Protein 6SSN (pdb70)

Nearest PDB structures (foldseek):
  6ssn-assembly2_B  TM=1.008E+00  e=1.626E-28  synthetic construct
  6ybe-assembly1_A  TM=9.750E-01  e=2.298E-23  synthetic construct
  1dza-assembly1_A  TM=8.961E-01  e=1.561E-16  Homo sapiens
  6xw0-assembly2_BBB  TM=9.374E-01  e=5.217E-15  Bos taurus
  4k7m-assembly1_A  TM=9.211E-01  e=1.015E-14  Bos taurus

Structure (mmCIF, N/CA/C/O backbone):
data_6SSN
#
_entry.id   6SSN
#
_cell.length_a   38.381
_cell.length_b   39.548
_cell.length_c   46.331
_cell.angle_alpha   73.610
_cell.angle_beta   83.110
_cell.angle_gamma   66.640
#
_symmetry.space_group_name_H-M   'P 1'
#
loop_
_entity.id
_entity.type
_entity.pdbx_description
1 polymer 'RNase 3/1 version3'
2 non-polymer GLYCEROL
3 non-polymer 'PHOSPHATE ION'
4 water water
#
loop_
_atom_site.group_PDB
_atom_site.id
_atom_site.type_symbol
_atom_site.label_atom_id
_atom_site.label_alt_id
_atom_site.label_comp_id
_atom_site.label_asym_id
_atom_site.label_entity_id
_atom_site.label_seq_id
_atom_site.pdbx_PDB_ins_code
_atom_site.Cartn_x
_atom_site.Cartn_y
_atom_site.Cartn_z
_atom_site.occupancy
_atom_site.B_iso_or_equiv
_atom_site.auth_seq_id
_atom_site.auth_comp_id
_atom_site.auth_asym_id
_atom_site.auth_atom_id
_atom_site.pdbx_PDB_model_num
ATOM 1 N N . MET A 1 1 ? 30.019 1.261 -7.685 1.00 40.62 0 MET A N 1
ATOM 2 C CA . MET A 1 1 ? 29.838 2.745 -7.590 1.00 45.00 0 MET A CA 1
ATOM 3 C C . MET A 1 1 ? 29.557 3.302 -8.987 1.00 53.59 0 MET A C 1
ATOM 4 O O . MET A 1 1 ? 29.898 2.669 -9.987 1.00 49.55 0 MET A O 1
ATOM 20 N N . ARG A 1 2 ? 28.940 4.476 -9.062 1.00 37.27 1 ARG A N 1
ATOM 21 C CA . ARG A 1 2 ? 28.722 5.096 -10.366 1.00 21.32 1 ARG A CA 1
ATOM 22 C C . ARG A 1 2 ? 30.047 5.600 -10.917 1.00 15.18 1 ARG A C 1
ATOM 23 O O . ARG A 1 2 ? 30.705 6.440 -10.277 1.00 16.58 1 ARG A O 1
ATOM 44 N N . PRO A 1 3 ? 30.482 5.135 -12.082 1.00 18.33 2 PRO A N 1
ATOM 45 C CA . PRO A 1 3 ? 31.683 5.694 -12.688 1.00 18.98 2 PRO A CA 1
ATOM 46 C C . PRO A 1 3 ? 31.502 7.181 -12.932 1.00 12.91 2 PRO A C 1
ATOM 47 O O . PRO A 1 3 ? 30.473 7.591 -13.469 1.00 16.00 2 PRO A O 1
ATOM 58 N N . PRO A 1 4 ? 32.470 8.010 -12.562 1.00 16.80 3 PRO A N 1
ATOM 59 C CA . PRO A 1 4 ? 32.277 9.459 -12.712 1.00 20.92 3 PRO A CA 1
ATOM 60 C C . PRO A 1 4 ? 32.050 9.890 -14.157 1.00 23.79 3 PRO A C 1
ATOM 61 O O . PRO A 1 4 ? 31.503 10.971 -14.399 1.00 27.68 3 PRO A O 1
ATOM 72 N N . GLN A 1 5 ? 32.436 9.075 -15.135 1.00 26.68 4 GLN A N 1
ATOM 73 C CA . GLN A 1 5 ? 32.224 9.466 -16.523 1.00 27.26 4 GLN A CA 1
ATOM 74 C C . GLN A 1 5 ? 30.762 9.428 -16.943 1.00 29.57 4 GLN A C 1
ATOM 75 O O . GLN A 1 5 ? 30.450 9.877 -18.045 1.00 18.79 4 GLN A O 1
ATOM 89 N N . PHE A 1 6 ? 29.864 8.903 -16.111 1.00 13.38 5 PHE A N 1
ATOM 90 C CA . PHE A 1 6 ? 28.452 8.826 -16.438 1.00 13.73 5 PHE A CA 1
ATOM 91 C C . PHE A 1 6 ? 27.666 9.640 -15.429 1.00 13.21 5 PHE A C 1
ATOM 92 O O . PHE A 1 6 ? 27.986 9.637 -14.224 1.00 13.40 5 PHE A O 1
ATOM 109 N N . THR A 1 7 ? 26.679 10.365 -15.934 1.00 12.22 6 THR A N 1
ATOM 110 C CA . THR A 1 7 ? 25.701 10.975 -15.057 1.00 16.98 6 THR A CA 1
ATOM 111 C C . THR A 1 7 ? 24.842 9.896 -14.383 1.00 12.69 6 THR A C 1
ATOM 112 O O . THR A 1 7 ? 24.822 8.721 -14.786 1.00 10.76 6 THR A O 1
ATOM 123 N N . ARG A 1 8 ? 24.072 10.301 -13.368 1.00 12.71 7 ARG A N 1
ATOM 124 C CA . ARG A 1 8 ? 23.196 9.324 -12.735 1.00 12.15 7 ARG A CA 1
ATOM 125 C C . ARG A 1 8 ? 22.211 8.738 -13.740 1.00 14.24 7 ARG A C 1
ATOM 126 O O . ARG A 1 8 ? 21.944 7.519 -13.739 1.00 12.93 7 ARG A O 1
ATOM 147 N N . ALA A 1 9 ? 21.637 9.592 -14.605 1.00 11.26 8 ALA A N 1
ATOM 148 C CA . ALA A 1 9 ? 20.685 9.121 -15.608 1.00 11.22 8 ALA A CA 1
ATOM 149 C C . ALA A 1 9 ? 21.363 8.195 -16.622 1.00 13.77 8 ALA A C 1
ATOM 150 O O . ALA A 1 9 ? 20.754 7.210 -17.073 1.00 11.38 8 ALA A O 1
ATOM 157 N N . GLN A 1 10 ? 22.595 8.528 -17.030 1.00 15.38 9 GLN A N 1
ATOM 158 C CA . GLN A 1 10 ? 23.311 7.698 -17.995 1.00 16.96 9 GLN A CA 1
ATOM 159 C C . GLN A 1 10 ? 23.589 6.325 -17.413 1.00 13.55 9 GLN A C 1
ATOM 160 O O . GLN A 1 10 ? 23.356 5.302 -18.058 1.00 13.12 9 GLN A O 1
ATOM 174 N N . TRP A 1 11 ? 24.098 6.290 -16.188 1.00 11.35 10 TRP A N 1
ATOM 175 C CA . TRP A 1 11 ? 24.387 5.003 -15.550 1.00 11.08 10 TRP A CA 1
ATOM 176 C C . TRP A 1 11 ? 23.120 4.203 -15.316 1.00 8.96 10 TRP A C 1
ATOM 177 O O . TRP A 1 11 ? 23.120 2.969 -15.429 1.00 14.48 10 TRP A O 1
ATOM 198 N N . PHE A 1 12 ? 22.020 4.876 -14.975 1.00 10.22 11 PHE A N 1
ATOM 199 C CA . PHE A 1 12 ? 20.755 4.179 -14.835 1.00 11.13 11 PHE A CA 1
ATOM 200 C C . PHE A 1 12 ? 20.366 3.479 -16.128 1.00 11.31 11 PHE A C 1
ATOM 201 O O . PHE A 1 12 ? 20.007 2.293 -16.123 1.00 12.05 11 PHE A O 1
ATOM 218 N N . ALA A 1 13 ? 20.507 4.159 -17.254 1.00 11.19 12 ALA A N 1
ATOM 219 C CA . ALA A 1 13 ? 20.143 3.562 -18.528 1.00 10.21 12 ALA A CA 1
ATOM 220 C C . ALA A 1 13 ? 21.067 2.405 -18.874 1.00 9.76 12 ALA A C 1
ATOM 221 O O . ALA A 1 13 ? 20.595 1.366 -19.357 1.00 12.84 12 ALA A O 1
ATOM 228 N N . ILE A 1 14 ? 22.363 2.576 -18.664 1.00 11.71 13 ILE A N 1
ATOM 229 C CA . ILE A 1 14 ? 23.322 1.517 -18.988 1.00 10.92 13 ILE A CA 1
ATOM 230 C C . ILE A 1 14 ? 23.019 0.260 -18.188 1.00 12.67 13 ILE A C 1
ATOM 231 O O . ILE A 1 14 ? 23.119 -0.867 -18.693 1.00 14.63 13 ILE A O 1
ATOM 247 N N . GLN A 1 15 ? 22.648 0.423 -16.926 1.00 10.64 14 GLN A N 1
ATOM 248 C CA . GLN A 1 15 ? 22.429 -0.738 -16.083 1.00 10.52 14 GLN A CA 1
ATOM 249 C C . GLN A 1 15 ? 21.035 -1.316 -16.176 1.00 10.94 14 GLN A C 1
ATOM 250 O O . GLN A 1 15 ? 20.852 -2.511 -15.885 1.00 12.73 14 GLN A O 1
ATOM 264 N N . HIS A 1 16 ? 20.020 -0.483 -16.475 1.00 10.58 15 HIS A N 1
ATOM 265 C CA . HIS A 1 16 ? 18.650 -0.908 -16.265 1.00 13.62 15 HIS A CA 1
ATOM 266 C C . HIS A 1 16 ? 17.711 -0.808 -17.457 1.00 12.90 15 HIS A C 1
ATOM 267 O O . HIS A 1 16 ? 16.530 -1.133 -17.303 1.00 16.56 15 HIS A O 1
ATOM 282 N N . ILE A 1 17 ? 18.174 -0.392 -18.628 1.00 17.24 16 ILE A N 1
ATOM 283 C CA . ILE A 1 17 ? 17.338 -0.354 -19.819 1.00 18.22 16 ILE A CA 1
ATOM 284 C C . ILE A 1 17 ? 17.996 -1.227 -20.870 1.00 30.58 16 ILE A C 1
ATOM 285 O O . ILE A 1 17 ? 19.200 -1.108 -21.122 1.00 28.36 16 ILE A O 1
ATOM 301 N N . SER A 1 18 ? 17.210 -2.135 -21.440 1.00 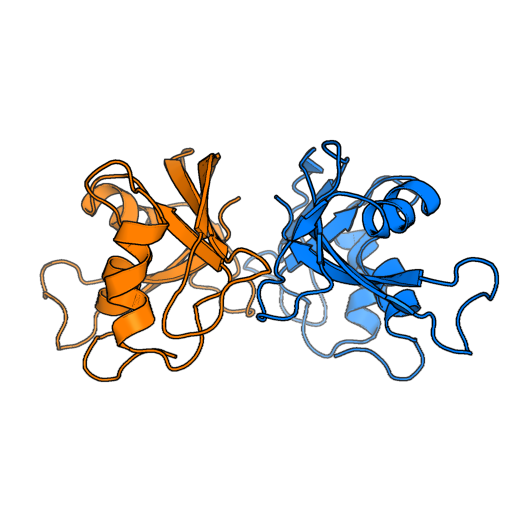18.94 17 SER A N 1
ATOM 302 C CA . SER A 1 18 ? 17.668 -3.082 -22.454 1.00 19.35 17 SER A CA 1
ATOM 303 C C . SER A 1 18 ? 16.788 -2.918 -23.680 1.00 22.82 17 SER A C 1
ATOM 304 O O . SER A 1 18 ? 15.576 -3.142 -23.592 1.00 27.04 17 SER A O 1
ATOM 312 N N . LEU A 1 19 ? 17.388 -2.496 -24.797 1.00 23.28 18 LEU A N 1
ATOM 313 C CA . LEU A 1 19 ? 16.688 -2.496 -26.080 1.00 33.12 18 LEU A CA 1
ATOM 314 C C . LEU A 1 19 ? 16.391 -3.928 -26.492 1.00 46.97 18 LEU A C 1
ATOM 315 O O . LEU A 1 19 ? 15.233 -4.318 -26.685 1.00 32.26 18 LEU A O 1
ATOM 331 N N . ASN A 1 20 ? 17.420 -4.727 -26.582 1.00 29.21 19 ASN A N 1
ATOM 332 C CA . ASN A 1 20 ? 17.291 -6.125 -26.944 1.00 39.66 19 ASN A CA 1
ATOM 333 C C . ASN A 1 20 ? 16.998 -6.967 -25.713 1.00 33.97 19 ASN A C 1
ATOM 334 O O . ASN A 1 20 ? 17.282 -6.566 -24.578 1.00 26.54 19 ASN A O 1
ATOM 345 N N . PRO A 1 21 ? 16.388 -8.125 -25.911 1.00 48.66 20 PRO A N 1
ATOM 346 C CA . PRO A 1 21 ? 16.151 -9.047 -24.787 1.00 36.41 20 PRO A CA 1
ATOM 347 C C . PRO A 1 21 ? 17.457 -9.380 -24.093 1.00 25.79 20 PRO A C 1
ATOM 348 O O . PRO A 1 21 ? 18.385 -9.897 -24.723 1.00 30.32 20 PRO A O 1
ATOM 359 N N . PRO A 1 22 ? 17.577 -9.120 -22.792 1.00 20.03 21 PRO A N 1
ATOM 360 C CA . PRO A 1 22 ? 18.863 -9.368 -22.135 1.00 23.53 21 PRO A CA 1
ATOM 361 C C . PRO A 1 22 ? 19.076 -10.835 -21.778 1.00 22.82 21 PRO A C 1
ATOM 362 O O . PRO A 1 22 ? 18.196 -11.511 -21.232 1.00 19.81 21 PRO A O 1
ATOM 373 N N . ARG A 1 23 ? 20.257 -11.314 -22.114 1.00 20.20 22 ARG A N 1
ATOM 374 C CA . ARG A 1 23 ? 20.833 -12.544 -21.583 1.00 20.20 22 ARG A CA 1
ATOM 375 C C . ARG A 1 23 ? 21.826 -12.077 -20.520 1.00 19.40 22 ARG A C 1
ATOM 376 O O . ARG A 1 23 ? 22.826 -11.437 -20.826 1.00 19.24 22 ARG A O 1
ATOM 397 N N . CYS A 1 24 ? 21.534 -12.378 -19.271 1.00 12.25 23 CYS A N 1
ATOM 398 C CA . CYS A 1 24 ? 22.229 -11.697 -18.183 1.00 11.08 23 CYS A CA 1
ATOM 399 C C . CYS A 1 24 ? 23.742 -11.817 -18.257 1.00 16.10 23 CYS A C 1
ATOM 400 O O . CYS A 1 24 ? 24.455 -10.848 -17.991 1.00 14.49 23 CYS A O 1
ATOM 407 N N . THR A 1 25 ? 24.271 -13.015 -18.505 1.00 16.67 24 THR A N 1
ATOM 408 C CA . THR A 1 25 ? 25.726 -13.139 -18.478 1.00 13.35 24 THR A CA 1
ATOM 409 C C . THR A 1 25 ? 26.392 -12.270 -19.545 1.00 15.03 24 THR A C 1
ATOM 410 O O . THR A 1 25 ? 27.453 -11.677 -19.300 1.00 15.52 24 THR A O 1
ATOM 421 N N . ILE A 1 26 ? 25.762 -12.126 -20.704 1.00 15.38 25 ILE A N 1
ATOM 422 C CA . ILE A 1 26 ? 26.302 -11.227 -21.729 1.00 13.12 25 ILE A CA 1
ATOM 423 C C . ILE A 1 26 ? 26.063 -9.764 -21.343 1.00 14.80 25 ILE A C 1
ATOM 424 O O . ILE A 1 26 ? 26.985 -8.935 -21.340 1.00 13.64 25 ILE A O 1
ATOM 440 N N . ALA A 1 27 ? 24.833 -9.438 -20.938 1.00 14.04 26 ALA A N 1
ATOM 441 C CA . ALA A 1 27 ? 24.478 -8.037 -20.684 1.00 15.15 26 ALA A CA 1
ATOM 442 C C . ALA A 1 27 ? 25.169 -7.446 -19.465 1.00 18.63 26 ALA A C 1
ATOM 443 O O . ALA A 1 27 ? 25.336 -6.226 -19.383 1.00 14.75 26 ALA A O 1
ATOM 450 N N . MET A 1 28 ? 25.590 -8.260 -18.507 1.00 11.41 27 MET A N 1
ATOM 451 C CA . MET A 1 28 ? 26.224 -7.689 -17.331 1.00 10.25 27 MET A CA 1
ATOM 452 C C . MET A 1 28 ? 27.670 -7.294 -17.530 1.00 11.83 27 MET A C 1
ATOM 453 O O . MET A 1 28 ? 28.211 -6.583 -16.676 1.00 14.69 27 MET A O 1
ATOM 467 N N . ARG A 1 29 ? 28.309 -7.759 -18.613 1.00 14.28 28 ARG A N 1
ATOM 468 C CA . ARG A 1 29 ? 29.733 -7.525 -18.785 1.00 14.73 28 ARG A CA 1
ATOM 469 C C . ARG A 1 29 ? 30.040 -6.040 -18.862 1.00 12.96 28 ARG A C 1
ATOM 470 O O . ARG A 1 29 ? 30.977 -5.554 -18.208 1.00 17.36 28 ARG A O 1
ATOM 491 N N . ALA A 1 30 ? 29.214 -5.286 -19.592 1.00 13.61 29 ALA A N 1
ATOM 492 C CA . ALA A 1 30 ? 29.460 -3.861 -19.739 1.00 22.38 29 ALA A CA 1
ATOM 493 C C . ALA A 1 30 ? 29.391 -3.159 -18.397 1.00 16.08 29 ALA A C 1
ATOM 494 O O . ALA A 1 30 ? 30.088 -2.158 -18.180 1.00 18.37 29 ALA A O 1
ATOM 501 N N . ILE A 1 31 ? 28.545 -3.673 -17.496 1.00 14.67 30 ILE A N 1
ATOM 502 C CA . ILE A 1 31 ? 28.427 -3.110 -16.164 1.00 15.46 30 ILE A CA 1
ATOM 503 C C . ILE A 1 31 ? 29.646 -3.487 -15.320 1.00 12.71 30 ILE A C 1
ATOM 504 O O . ILE A 1 31 ? 30.272 -2.634 -14.662 1.00 12.91 30 ILE A O 1
ATOM 520 N N . ASN A 1 32 ? 29.977 -4.772 -15.283 1.00 13.01 31 ASN A N 1
ATOM 521 C CA . ASN A 1 32 ? 31.061 -5.212 -14.423 1.00 12.55 31 ASN A CA 1
ATOM 522 C C . ASN A 1 32 ? 32.417 -4.721 -14.909 1.00 16.13 31 ASN A C 1
ATOM 523 O O . ASN A 1 32 ? 33.365 -4.684 -14.122 1.00 13.60 31 ASN A O 1
ATOM 534 N N . ASN A 1 33 ? 32.532 -4.316 -16.171 1.00 15.48 32 ASN A N 1
ATOM 535 C CA . ASN A 1 33 ? 33.789 -3.724 -16.598 1.00 16.76 32 ASN A CA 1
ATOM 536 C C . ASN A 1 33 ? 34.171 -2.524 -15.738 1.00 18.26 32 ASN A C 1
ATOM 537 O O . ASN A 1 33 ? 35.356 -2.219 -15.600 1.00 18.73 32 ASN A O 1
ATOM 548 N N . TYR A 1 34 ? 33.192 -1.834 -15.149 1.00 12.53 33 TYR A N 1
ATOM 549 C CA . TYR A 1 34 ? 33.470 -0.649 -14.363 1.00 12.02 33 TYR A CA 1
ATOM 550 C C . TYR A 1 34 ? 33.613 -0.958 -12.887 1.00 20.06 33 TYR A C 1
ATOM 551 O O . TYR A 1 34 ? 33.873 -0.040 -12.097 1.00 21.06 33 TYR A O 1
ATOM 569 N N . ARG A 1 35 ? 33.466 -2.227 -12.507 1.00 12.80 34 ARG A N 1
ATOM 570 C CA . ARG A 1 35 ? 33.441 -2.645 -11.115 1.00 13.27 34 ARG A CA 1
ATOM 571 C C . ARG A 1 35 ? 34.670 -3.477 -10.762 1.00 17.01 34 ARG A C 1
ATOM 572 O O . ARG A 1 35 ? 35.436 -3.875 -11.628 1.00 14.86 34 ARG A O 1
ATOM 593 N N . TRP A 1 36 ? 34.886 -3.662 -9.454 1.00 15.02 35 TRP A N 1
ATOM 594 C CA . TRP A 1 36 ? 35.975 -4.499 -8.958 1.00 12.78 35 TRP A CA 1
ATOM 595 C C . TRP A 1 36 ? 35.476 -5.765 -8.273 1.00 14.60 35 TRP A C 1
ATOM 596 O O . TRP A 1 36 ? 36.293 -6.583 -7.799 1.00 16.65 35 TRP A O 1
ATOM 617 N N . ARG A 1 37 ? 34.164 -5.949 -8.209 1.00 16.82 36 ARG A N 1
ATOM 618 C CA . ARG A 1 37 ? 33.568 -7.233 -7.871 1.00 15.90 36 ARG A CA 1
ATOM 619 C C . ARG A 1 37 ? 32.280 -7.396 -8.663 1.00 13.83 36 ARG A C 1
ATOM 620 O O . ARG A 1 37 ? 31.672 -6.423 -9.105 1.00 15.15 36 ARG A O 1
ATOM 641 N N . CYS A 1 38 ? 31.868 -8.634 -8.870 1.00 10.82 37 CYS A N 1
ATOM 642 C CA . CYS A 1 38 ? 30.696 -8.857 -9.699 1.00 13.38 37 CYS A CA 1
ATOM 643 C C . CYS A 1 38 ? 29.471 -8.204 -9.056 1.00 16.10 37 CYS A C 1
ATOM 644 O O . CYS A 1 38 ? 29.233 -8.357 -7.846 1.00 13.23 37 CYS A O 1
ATOM 651 N N . LYS A 1 39 ? 28.682 -7.508 -9.859 1.00 10.23 38 LYS A N 1
ATOM 652 C CA . LYS A 1 39 ? 27.420 -7.001 -9.309 1.00 11.48 38 LYS A CA 1
ATOM 653 C C . LYS A 1 39 ? 26.532 -8.185 -8.928 1.00 13.94 38 LYS A C 1
ATOM 654 O O . LYS A 1 39 ? 26.198 -8.998 -9.802 1.00 14.38 38 LYS A O 1
ATOM 673 N N . PRO A 1 40 ? 26.064 -8.281 -7.677 1.00 12.51 39 PRO A N 1
ATOM 674 C CA . PRO A 1 40 ? 25.330 -9.505 -7.289 1.00 11.34 39 PRO A CA 1
ATOM 675 C C . PRO A 1 40 ? 23.966 -9.625 -7.916 1.00 12.83 39 PRO A C 1
ATOM 676 O O . PRO A 1 40 ? 23.585 -10.731 -8.323 1.00 13.34 39 PRO A O 1
ATOM 687 N N . VAL A 1 41 ? 23.203 -8.520 -7.994 1.00 13.94 40 VAL A N 1
ATOM 688 C CA . VAL A 1 41 ? 21.841 -8.517 -8.506 1.00 11.34 40 VAL A CA 1
ATOM 689 C C . VAL A 1 41 ? 21.669 -7.282 -9.379 1.00 13.69 40 VAL A C 1
ATOM 690 O O . VAL A 1 41 ? 22.136 -6.189 -9.024 1.00 17.15 40 VAL A O 1
ATOM 703 N N . ASN A 1 42 ? 20.980 -7.442 -10.506 1.00 11.58 41 ASN A N 1
ATOM 704 C CA . ASN A 1 42 ? 20.662 -6.323 -11.374 1.00 10.50 41 ASN A CA 1
ATOM 705 C C . ASN A 1 42 ? 19.414 -6.563 -12.193 1.00 16.41 41 ASN A C 1
ATOM 706 O O . ASN A 1 42 ? 19.223 -7.634 -12.770 1.00 14.70 41 ASN A O 1
ATOM 717 N N . THR A 1 43 ? 18.552 -5.558 -12.247 1.00 12.78 42 THR A N 1
ATOM 718 C CA . THR A 1 43 ? 17.318 -5.671 -13.003 1.00 14.83 42 THR A CA 1
ATOM 719 C C . THR A 1 43 ? 17.403 -4.841 -14.276 1.00 15.43 42 THR A C 1
ATOM 720 O O . THR A 1 43 ? 17.754 -3.652 -14.235 1.00 13.74 42 THR A O 1
ATOM 731 N N . PHE A 1 44 ? 17.049 -5.453 -15.396 1.00 12.03 43 PHE A N 1
ATOM 732 C CA . PHE A 1 44 ? 16.916 -4.724 -16.646 1.00 12.30 43 PHE A CA 1
ATOM 733 C C . PHE A 1 44 ? 15.438 -4.518 -16.945 1.00 12.76 43 PHE A C 1
ATOM 734 O O . PHE A 1 44 ? 14.631 -5.441 -16.807 1.00 15.32 43 PHE A O 1
ATOM 751 N N . VAL A 1 45 ? 15.096 -3.335 -17.440 1.00 14.16 44 VAL A N 1
ATOM 752 C CA . VAL A 1 45 ? 13.759 -3.072 -17.944 1.00 13.16 44 VAL A CA 1
ATOM 753 C C . VAL A 1 45 ? 13.838 -3.174 -19.460 1.00 11.97 44 VAL A C 1
ATOM 754 O O . VAL A 1 45 ? 14.591 -2.433 -20.102 1.00 14.89 44 VAL A O 1
ATOM 767 N N . HIS A 1 46 ? 13.082 -4.109 -20.020 1.00 15.37 45 HIS A N 1
ATOM 768 C CA . HIS A 1 46 ? 13.090 -4.356 -21.456 1.00 17.43 45 HIS A CA 1
ATOM 769 C C . HIS A 1 46 ? 11.849 -3.677 -22.025 1.00 13.47 45 HIS A C 1
ATOM 770 O O . HIS A 1 46 ? 10.843 -4.304 -22.344 1.00 15.39 45 HIS A O 1
ATOM 784 N N . GLU A 1 47 ? 11.927 -2.360 -22.117 1.00 13.37 46 GLU A N 1
ATOM 785 C CA . GLU A 1 47 ? 10.885 -1.517 -22.676 1.00 19.36 46 GLU A CA 1
ATOM 786 C C . GLU A 1 47 ? 11.555 -0.357 -23.397 1.00 16.64 46 GLU A C 1
ATOM 787 O O . GLU A 1 47 ? 12.718 -0.035 -23.127 1.00 15.35 46 GLU A O 1
ATOM 799 N N . PRO A 1 48 ? 10.847 0.284 -24.338 1.00 18.60 47 PRO A N 1
ATOM 800 C CA . PRO A 1 48 ? 11.414 1.471 -24.994 1.00 15.15 47 PRO A CA 1
ATOM 801 C C . PRO A 1 48 ? 11.815 2.506 -23.957 1.00 15.47 47 PRO A C 1
ATOM 802 O O . PRO A 1 48 ? 11.147 2.690 -22.941 1.00 15.16 47 PRO A O 1
ATOM 813 N N . LEU A 1 49 ? 12.898 3.223 -24.259 1.00 15.17 48 LEU A N 1
ATOM 814 C CA . LEU A 1 49 ? 13.433 4.236 -23.359 1.00 15.64 48 LEU A CA 1
ATOM 815 C C . LEU A 1 49 ? 12.348 5.189 -22.880 1.00 14.92 48 LEU A C 1
ATOM 816 O O . LEU A 1 49 ? 12.223 5.437 -21.668 1.00 15.12 48 LEU A O 1
ATOM 832 N N . VAL A 1 50 ? 11.499 5.650 -23.794 1.00 14.36 49 VAL A N 1
ATOM 833 C CA . VAL A 1 50 ? 10.507 6.670 -23.448 1.00 18.08 49 VAL A CA 1
ATOM 834 C C . VAL A 1 50 ? 9.516 6.116 -22.420 1.00 26.54 49 VAL A C 1
ATOM 835 O O . VAL A 1 50 ? 9.068 6.830 -21.519 1.00 17.71 49 VAL A O 1
ATOM 848 N N . ASP A 1 51 ? 9.151 4.829 -22.545 1.00 13.36 50 ASP A N 1
ATOM 849 C CA . ASP A 1 51 ? 8.253 4.211 -21.569 1.00 14.22 50 ASP A CA 1
ATOM 850 C C . ASP A 1 51 ? 8.894 4.173 -20.181 1.00 12.46 50 ASP A C 1
ATOM 851 O O . ASP A 1 51 ? 8.227 4.385 -19.158 1.00 12.35 50 ASP A O 1
ATOM 860 N N . VAL A 1 52 ? 10.189 3.882 -20.120 1.00 13.39 51 VAL A N 1
ATOM 861 C CA . VAL A 1 52 ? 10.842 3.878 -18.818 1.00 15.52 51 VAL A CA 1
ATOM 862 C C . VAL A 1 52 ? 10.931 5.301 -18.275 1.00 14.90 51 VAL A C 1
ATOM 863 O O . VAL A 1 52 ? 10.596 5.559 -17.118 1.00 13.00 51 VAL A O 1
ATOM 876 N N . GLN A 1 53 ? 11.309 6.259 -19.127 1.00 12.80 52 GLN A N 1
ATOM 877 C CA . GLN A 1 53 ? 11.331 7.664 -18.701 1.00 13.72 52 GLN A CA 1
ATOM 878 C C . GLN A 1 53 ? 9.957 8.123 -18.232 1.00 13.40 52 GLN A C 1
ATOM 879 O O . GLN A 1 53 ? 9.842 8.893 -17.262 1.00 16.86 52 GLN A O 1
ATOM 893 N N . ASN A 1 54 ? 8.903 7.673 -18.888 1.00 12.40 53 ASN A N 1
ATOM 894 C CA . ASN A 1 54 ? 7.587 8.169 -18.512 1.00 12.76 53 ASN A CA 1
ATOM 895 C C . ASN A 1 54 ? 7.132 7.709 -17.143 1.00 14.21 53 ASN A C 1
ATOM 896 O O . ASN A 1 54 ? 6.148 8.252 -16.621 1.00 12.35 53 ASN A O 1
ATOM 907 N N . VAL A 1 55 ? 7.780 6.712 -16.540 1.00 12.24 54 VAL A N 1
ATOM 908 C CA . VAL A 1 55 ? 7.390 6.312 -15.182 1.00 11.01 54 VAL A CA 1
ATOM 909 C C . VAL A 1 55 ? 7.571 7.473 -14.222 1.00 11.86 54 VAL A C 1
ATOM 910 O O . VAL A 1 55 ? 6.853 7.558 -13.202 1.00 10.76 54 VAL A O 1
ATOM 923 N N . CYS A 1 56 ? 8.475 8.408 -14.558 1.00 11.08 55 CYS A N 1
ATOM 924 C CA . CYS A 1 56 ? 8.709 9.612 -13.767 1.00 11.50 55 CYS A CA 1
ATOM 925 C C . CYS A 1 56 ? 7.495 10.541 -13.703 1.00 13.35 55 CYS A C 1
ATOM 926 O O . CYS A 1 56 ? 7.5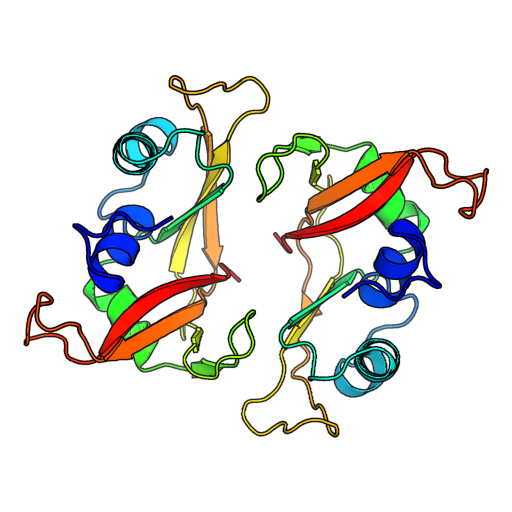22 11.486 -12.906 1.00 14.08 55 CYS A O 1
ATOM 933 N N . PHE A 1 57 ? 6.452 10.304 -14.493 1.00 11.58 56 PHE A N 1
ATOM 934 C CA . PHE A 1 57 ? 5.208 11.065 -14.429 1.00 12.54 56 PHE A CA 1
ATOM 935 C C . PHE A 1 57 ? 4.024 10.227 -13.963 1.00 12.87 56 PHE A C 1
ATOM 936 O O . PHE A 1 57 ? 2.875 10.637 -14.105 1.00 15.44 56 PHE A O 1
ATOM 953 N N . GLN A 1 58 ? 4.282 9.037 -13.362 1.00 14.49 57 GLN A N 1
ATOM 954 C CA . GLN A 1 58 ? 3.201 8.140 -12.959 1.00 16.27 57 GLN A CA 1
ATOM 955 C C . GLN A 1 58 ? 2.985 8.262 -11.463 1.00 16.74 57 GLN A C 1
ATOM 956 O O . GLN A 1 58 ? 2.919 9.371 -10.936 1.00 14.65 57 GLN A O 1
ATOM 970 N N . GLU A 1 59 ? 2.861 7.139 -10.756 1.00 13.71 58 GLU A N 1
ATOM 971 C CA . GLU A 1 59 ? 2.377 7.190 -9.372 1.00 12.00 58 GLU A CA 1
ATOM 972 C C . GLU A 1 59 ? 3.513 7.534 -8.407 1.00 11.48 58 GLU A C 1
ATOM 973 O O . GLU A 1 59 ? 4.387 6.698 -8.147 1.00 15.74 58 GLU A O 1
ATOM 985 N N . LYS A 1 60 ? 3.491 8.706 -7.803 1.00 15.06 59 LYS A N 1
ATOM 986 C CA . LYS A 1 60 ? 4.570 9.078 -6.897 1.00 14.09 59 LYS A CA 1
ATOM 987 C C . LYS A 1 60 ? 4.451 8.323 -5.583 1.00 12.20 59 LYS A C 1
ATOM 988 O O . LYS A 1 60 ? 3.371 8.285 -4.974 1.00 14.82 59 LYS A O 1
ATOM 1007 N N . VAL A 1 61 ? 5.563 7.736 -5.142 1.00 12.68 60 VAL A N 1
ATOM 1008 C CA . VAL A 1 61 ? 5.629 6.934 -3.926 1.00 12.91 60 VAL A CA 1
ATOM 1009 C C . VAL A 1 61 ? 6.918 7.272 -3.184 1.00 15.21 60 VAL A C 1
ATOM 1010 O O . VAL A 1 61 ? 7.831 7.893 -3.727 1.00 17.08 60 VAL A O 1
ATOM 1023 N N . THR A 1 62 ? 6.972 6.894 -1.914 1.00 13.12 61 THR A N 1
ATOM 1024 C CA . THR A 1 62 ? 8.193 7.069 -1.141 1.00 13.11 61 THR A CA 1
ATOM 1025 C C . THR A 1 62 ? 9.249 6.074 -1.598 1.00 11.36 61 THR A C 1
ATOM 1026 O O . THR A 1 62 ? 8.948 4.894 -1.781 1.00 14.65 61 THR A O 1
ATOM 1037 N N . CYS A 1 63 ? 10.494 6.537 -1.710 1.00 12.47 62 CYS A N 1
ATOM 1038 C CA . CYS A 1 63 ? 11.603 5.668 -2.073 1.00 12.31 62 CYS A CA 1
ATOM 1039 C C . CYS A 1 63 ? 12.034 4.816 -0.881 1.00 14.41 62 CYS A C 1
ATOM 1040 O O . CYS A 1 63 ? 11.820 5.185 0.275 1.00 14.08 62 CYS A O 1
ATOM 1047 N N . LYS A 1 64 ? 12.683 3.676 -1.169 1.00 14.84 63 LYS A N 1
ATOM 1048 C CA . LYS A 1 64 ? 13.193 2.819 -0.098 1.00 22.39 63 LYS A CA 1
ATOM 1049 C C . LYS A 1 64 ? 14.103 3.576 0.867 1.00 16.97 63 LYS A C 1
ATOM 1050 O O . LYS A 1 64 ? 14.137 3.259 2.069 1.00 18.53 63 LYS A O 1
ATOM 1069 N N . ASN A 1 65 ? 14.822 4.585 0.383 1.00 19.36 64 ASN A N 1
ATOM 1070 C CA . ASN A 1 65 ? 15.749 5.353 1.207 1.00 19.65 64 ASN A CA 1
ATOM 1071 C C . ASN A 1 65 ? 15.081 6.513 1.934 1.00 22.92 64 ASN A C 1
ATOM 1072 O O . ASN A 1 65 ? 15.770 7.289 2.603 1.00 33.22 64 ASN A O 1
ATOM 1083 N N . GLY A 1 66 ? 13.763 6.632 1.832 1.00 20.51 65 GLY A N 1
ATOM 1084 C CA . GLY A 1 66 ? 13.024 7.682 2.475 1.00 19.89 65 GLY A CA 1
ATOM 1085 C C . GLY A 1 66 ? 12.791 8.931 1.651 1.00 28.97 65 GLY A C 1
ATOM 1086 O O . GLY A 1 66 ? 11.904 9.724 1.993 1.00 30.89 65 GLY A O 1
ATOM 1090 N N . GLN A 1 67 ? 13.547 9.138 0.578 1.00 34.91 66 GLN A N 1
ATOM 1091 C CA . GLN A 1 67 ? 13.302 10.286 -0.291 1.00 25.20 66 GLN A CA 1
ATOM 1092 C C . GLN A 1 67 ? 11.951 10.144 -0.990 1.00 19.54 66 GLN A C 1
ATOM 1093 O O . GLN A 1 67 ? 11.391 9.055 -1.115 1.00 18.91 66 GLN A O 1
ATOM 1107 N N . GLY A 1 68 ? 11.416 11.269 -1.443 1.00 26.48 67 GLY A N 1
ATOM 1108 C CA . GLY A 1 68 ? 10.061 11.284 -1.937 1.00 35.76 67 GLY A CA 1
ATOM 1109 C C . GLY A 1 68 ? 9.956 11.170 -3.437 1.00 41.42 67 GLY A C 1
ATOM 1110 O O . GLY A 1 68 ? 8.854 10.994 -3.960 1.00 26.31 67 GLY A O 1
ATOM 1114 N N . ASN A 1 69 ? 11.095 11.243 -4.130 1.00 21.43 68 ASN A N 1
ATOM 1115 C CA . ASN A 1 69 ? 11.130 11.382 -5.587 1.00 17.58 68 ASN A CA 1
ATOM 1116 C C . ASN A 1 69 ? 11.129 10.053 -6.328 1.00 16.01 68 ASN A C 1
ATOM 1117 O O . ASN A 1 69 ? 11.828 9.910 -7.351 1.00 14.76 68 ASN A O 1
ATOM 1128 N N . CYS A 1 70 ? 10.318 9.105 -5.887 1.00 17.95 69 CYS A N 1
ATOM 1129 C CA . CYS A 1 70 ? 10.151 7.826 -6.560 1.00 13.98 69 CYS A CA 1
ATOM 1130 C C . CYS A 1 70 ? 8.765 7.700 -7.164 1.00 13.23 69 CYS A C 1
ATOM 1131 O O . CYS A 1 70 ? 7.802 8.337 -6.739 1.00 13.53 69 CYS A O 1
ATOM 1138 N N . TYR A 1 71 ? 8.668 6.810 -8.151 1.00 11.92 70 TYR A N 1
ATOM 1139 C CA . TYR A 1 71 ? 7.470 6.641 -8.933 1.00 12.81 70 TYR A CA 1
ATOM 1140 C C . TYR A 1 71 ? 7.291 5.179 -9.276 1.00 12.44 70 TYR A C 1
ATOM 1141 O O . TYR A 1 71 ? 8.257 4.507 -9.678 1.00 12.02 70 TYR A O 1
ATOM 1159 N N . ARG A 1 72 ? 6.060 4.721 -9.158 1.00 11.01 71 ARG A N 1
ATOM 1160 C CA . ARG A 1 72 ? 5.715 3.342 -9.521 1.00 12.45 71 ARG A CA 1
ATOM 1161 C C . ARG A 1 72 ? 5.043 3.340 -10.891 1.00 14.23 71 ARG A C 1
ATOM 1162 O O . ARG A 1 72 ? 4.128 4.147 -11.158 1.00 12.66 71 ARG A O 1
ATOM 1183 N N . SER A 1 73 ? 5.502 2.460 -11.769 1.00 12.95 72 SER A N 1
ATOM 1184 C CA . SER A 1 73 ? 4.899 2.369 -13.084 1.00 16.60 72 SER A CA 1
ATOM 1185 C C . SER A 1 73 ? 3.393 2.111 -13.015 1.00 18.40 72 SER A C 1
ATOM 1186 O O . SER A 1 73 ? 2.886 1.413 -12.148 1.00 14.49 72 SER A O 1
ATOM 1194 N N . ARG A 1 74 ? 2.674 2.731 -13.931 1.00 15.62 73 ARG A N 1
ATOM 1195 C CA . ARG A 1 74 ? 1.247 2.499 -14.082 1.00 15.50 73 ARG A CA 1
ATOM 1196 C C . ARG A 1 74 ? 0.946 1.056 -14.447 1.00 17.73 73 ARG A C 1
ATOM 1197 O O . ARG A 1 74 ? -0.026 0.483 -13.968 1.00 16.74 73 ARG A O 1
ATOM 1218 N N . PHE A 1 75 ? 1.773 0.454 -15.284 1.00 19.89 74 PHE A N 1
ATOM 1219 C CA . PHE A 1 75 ? 1.529 -0.891 -15.775 1.00 17.02 74 PHE A CA 1
ATOM 1220 C C . PHE A 1 75 ? 2.695 -1.793 -15.408 1.00 12.46 74 PHE A C 1
ATOM 1221 O O . PHE A 1 75 ? 3.783 -1.319 -15.081 1.00 15.13 74 PHE A O 1
ATOM 1238 N N . ARG A 1 76 ? 2.425 -3.093 -15.446 1.00 15.58 75 ARG A N 1
ATOM 1239 C CA . ARG A 1 76 ? 3.502 -4.073 -15.405 1.00 13.44 75 ARG A CA 1
ATOM 1240 C C . ARG A 1 76 ? 4.399 -3.881 -16.617 1.00 14.12 75 ARG A C 1
ATOM 1241 O O . ARG A 1 76 ? 3.916 -3.692 -17.735 1.00 25.72 75 ARG A O 1
ATOM 1262 N N . MET A 1 77 ? 5.703 -3.937 -16.385 1.00 11.06 76 MET A N 1
ATOM 1263 C CA . MET A 1 77 ? 6.669 -3.779 -17.465 1.00 12.35 76 MET A CA 1
ATOM 1264 C C . MET A 1 77 ? 7.458 -5.071 -17.601 1.00 17.63 76 MET A C 1
ATOM 1265 O O . MET A 1 77 ? 7.605 -5.820 -16.645 1.00 17.65 76 MET A O 1
ATOM 1279 N N . HIS A 1 78 ? 7.975 -5.305 -18.797 1.00 14.63 77 HIS A N 1
ATOM 1280 C CA . HIS A 1 78 ? 8.848 -6.449 -19.022 1.00 16.59 77 HIS A CA 1
ATOM 1281 C C . HIS A 1 78 ? 10.195 -6.180 -18.375 1.00 17.72 77 HIS A C 1
ATOM 1282 O O . HIS A 1 78 ? 10.840 -5.182 -18.687 1.00 16.54 77 HIS A O 1
ATOM 1296 N N . ILE A 1 79 ? 10.625 -7.062 -17.473 1.00 12.91 78 ILE A N 1
ATOM 1297 C CA . ILE A 1 79 ? 11.894 -6.931 -16.772 1.00 14.63 78 ILE A CA 1
ATOM 1298 C C . ILE A 1 79 ? 12.620 -8.261 -16.819 1.00 11.74 78 ILE A C 1
ATOM 1299 O O . ILE A 1 79 ? 12.044 -9.302 -17.155 1.00 16.67 78 ILE A O 1
ATOM 1315 N N . THR A 1 80 ? 13.924 -8.184 -16.574 1.00 11.66 79 THR A N 1
ATOM 1316 C CA . THR A 1 80 ? 14.782 -9.346 -16.391 1.00 12.76 79 THR A CA 1
ATOM 1317 C C . THR A 1 80 ? 15.611 -9.151 -15.130 1.00 12.65 79 THR A C 1
ATOM 1318 O O . THR A 1 80 ? 16.372 -8.176 -15.030 1.00 13.91 79 THR A O 1
ATOM 1329 N N . ASP A 1 81 ? 15.496 -10.095 -14.191 1.00 11.74 80 ASP A N 1
ATOM 1330 C CA . ASP A 1 81 ? 16.309 -10.095 -12.985 1.00 14.24 80 ASP A CA 1
ATOM 1331 C C . ASP A 1 81 ? 17.541 -10.946 -13.257 1.00 16.46 80 ASP A C 1
ATOM 1332 O O . ASP A 1 81 ? 17.413 -12.088 -13.707 1.00 18.03 80 ASP A O 1
ATOM 1341 N N . CYS A 1 82 ? 18.705 -10.382 -13.006 1.00 12.47 81 CYS A N 1
ATOM 1342 C CA . CYS A 1 82 ? 19.990 -11.066 -13.143 1.00 11.41 81 CYS A CA 1
ATOM 1343 C C . CYS A 1 82 ? 20.585 -11.301 -11.761 1.00 18.16 81 CYS A C 1
ATOM 1344 O O . CYS A 1 82 ? 20.815 -10.348 -11.012 1.00 16.87 81 CYS A O 1
ATOM 1351 N N . ARG A 1 83 ? 20.832 -12.559 -11.402 1.00 14.66 82 ARG A N 1
ATOM 1352 C CA . ARG A 1 83 ? 21.450 -12.850 -10.123 1.00 14.19 82 ARG A CA 1
ATOM 1353 C C . ARG A 1 83 ? 22.727 -13.658 -10.314 1.00 13.23 82 ARG A C 1
ATOM 1354 O O . ARG A 1 83 ? 22.725 -14.682 -11.008 1.00 14.11 82 ARG A O 1
ATOM 1375 N N . LEU A 1 84 ? 23.800 -13.200 -9.685 1.00 14.39 83 LEU A N 1
ATOM 1376 C CA . LEU A 1 84 ? 25.084 -13.862 -9.798 1.00 11.70 83 LEU A CA 1
ATOM 1377 C C . LEU A 1 84 ? 24.990 -15.292 -9.280 1.00 12.40 83 LEU A C 1
ATOM 1378 O O . LEU A 1 84 ? 24.418 -15.555 -8.232 1.00 14.49 83 LEU A O 1
ATOM 1394 N N . THR A 1 85 ? 25.612 -16.216 -10.017 1.00 14.14 84 THR A N 1
ATOM 1395 C CA . THR A 1 85 ? 25.628 -17.611 -9.577 1.00 14.01 84 THR A CA 1
ATOM 1396 C C . THR A 1 85 ? 26.537 -17.785 -8.362 1.00 15.31 84 THR A C 1
ATOM 1397 O O . THR A 1 85 ? 27.446 -16.997 -8.118 1.00 14.52 84 THR A O 1
ATOM 1408 N N . ASN A 1 86 ? 26.282 -18.861 -7.584 1.00 15.11 85 ASN A N 1
ATOM 1409 C CA . ASN A 1 86 ? 27.051 -19.079 -6.366 1.00 19.82 85 ASN A CA 1
ATOM 1410 C C . ASN A 1 86 ? 28.524 -19.397 -6.625 1.00 16.26 85 ASN A C 1
ATOM 1411 O O . ASN A 1 86 ? 29.393 -19.032 -5.817 1.00 19.41 85 ASN A O 1
ATOM 1422 N N . GLY A 1 87 ? 28.841 -19.992 -7.760 1.00 14.39 86 GLY A N 1
ATOM 1423 C CA . GLY A 1 87 ? 30.219 -20.249 -8.088 1.00 16.30 86 GLY A CA 1
ATOM 1424 C C . GLY A 1 87 ? 30.986 -19.137 -8.761 1.00 14.76 86 GLY A C 1
ATOM 1425 O O . GLY A 1 87 ? 32.187 -19.247 -8.974 1.00 14.79 86 GLY A O 1
ATOM 1429 N N . SER A 1 88 ? 30.351 -18.016 -9.076 1.00 13.18 87 SER A N 1
ATOM 1430 C CA . SER A 1 88 ? 31.057 -16.968 -9.798 1.00 13.13 87 SER A CA 1
ATOM 1431 C C . SER A 1 88 ? 32.131 -16.346 -8.906 1.00 18.51 87 SER A C 1
ATOM 1432 O O . SER A 1 88 ? 31.885 -15.981 -7.745 1.00 18.84 87 SER A O 1
ATOM 1440 N N . ARG A 1 89 ? 33.311 -16.195 -9.460 1.00 16.13 88 ARG A N 1
ATOM 1441 C CA . ARG A 1 89 ? 34.418 -15.488 -8.826 1.00 18.19 88 ARG A CA 1
ATOM 1442 C C . ARG A 1 89 ? 34.880 -14.378 -9.770 1.00 23.14 88 ARG A C 1
ATOM 1443 O O . ARG A 1 89 ? 35.223 -14.640 -10.938 1.00 16.24 88 ARG A O 1
ATOM 1464 N N . TYR A 1 90 ? 34.892 -13.143 -9.270 1.00 16.80 89 TYR A N 1
ATOM 1465 C CA . TYR A 1 90 ? 35.383 -12.035 -10.073 1.00 14.51 89 TYR A CA 1
ATOM 1466 C C . TYR A 1 90 ? 36.769 -12.396 -10.600 1.00 17.41 89 TYR A C 1
ATOM 1467 O O . TYR A 1 90 ? 37.565 -12.990 -9.867 1.00 18.42 89 TYR A O 1
ATOM 1485 N N . PRO A 1 91 ? 37.100 -12.063 -11.868 1.00 15.35 90 PRO A N 1
ATOM 1486 C CA . PRO A 1 91 ? 36.386 -11.229 -12.844 1.00 13.48 90 PRO A CA 1
ATOM 1487 C C . PRO A 1 91 ? 35.449 -12.007 -13.784 1.00 16.65 90 PRO A C 1
ATOM 1488 O O . PRO A 1 91 ? 34.894 -11.456 -14.722 1.00 16.20 90 PRO A O 1
ATOM 1499 N N . ASN A 1 92 ? 35.262 -13.286 -13.542 1.00 12.42 91 ASN A N 1
ATOM 1500 C CA . ASN A 1 92 ? 34.411 -14.075 -14.424 1.00 14.83 91 ASN A CA 1
ATOM 1501 C C . ASN A 1 92 ? 33.047 -14.237 -13.762 1.00 20.70 91 ASN A C 1
ATOM 1502 O O . ASN A 1 92 ? 32.831 -15.119 -12.935 1.00 17.26 91 ASN A O 1
ATOM 1513 N N . CYS A 1 93 ? 32.117 -13.356 -14.135 1.00 14.30 92 CYS A N 1
ATOM 1514 C CA . CYS A 1 93 ? 30.811 -13.247 -13.496 1.00 12.33 92 CYS A CA 1
ATOM 1515 C C . CYS A 1 93 ? 29.760 -13.916 -14.372 1.00 16.09 92 CYS A C 1
ATOM 1516 O O . CYS A 1 93 ? 29.564 -13.511 -15.521 1.00 20.55 92 CYS A O 1
ATOM 1523 N N . ARG A 1 94 ? 29.102 -14.941 -13.841 1.00 12.17 93 ARG A N 1
ATOM 1524 C CA . ARG A 1 94 ? 27.994 -15.605 -14.503 1.00 12.38 93 ARG A CA 1
ATOM 1525 C C . ARG A 1 94 ? 26.701 -15.360 -13.742 1.00 16.42 93 ARG A C 1
ATOM 1526 O O . ARG A 1 94 ? 26.699 -15.221 -12.514 1.00 14.54 93 ARG A O 1
ATOM 1547 N N . TYR A 1 95 ? 25.595 -15.303 -14.494 1.00 13.43 94 TYR A N 1
ATOM 1548 C CA . TYR A 1 95 ? 24.298 -14.888 -13.967 1.00 13.14 94 TYR A CA 1
ATOM 1549 C C . TYR A 1 95 ? 23.207 -15.872 -14.353 1.00 13.91 94 TYR A C 1
ATOM 1550 O O . TYR A 1 95 ? 23.213 -16.423 -15.457 1.00 18.35 94 TYR A O 1
ATOM 1568 N N . ARG A 1 96 ? 22.238 -16.035 -13.438 1.00 14.81 95 ARG A N 1
ATOM 1569 C CA . ARG A 1 96 ? 20.952 -16.629 -13.759 1.00 17.77 95 ARG A CA 1
ATOM 1570 C C . ARG A 1 96 ? 20.025 -15.533 -14.273 1.00 13.90 95 ARG A C 1
ATOM 1571 O O . ARG A 1 96 ? 19.979 -14.431 -13.715 1.00 17.60 95 ARG A O 1
ATOM 1592 N N . THR A 1 97 ? 19.307 -15.837 -15.354 1.00 18.11 96 THR A N 1
ATOM 1593 C CA . THR A 1 97 ? 18.385 -14.901 -16.002 1.00 18.75 96 THR A CA 1
ATOM 1594 C C . THR A 1 97 ? 16.960 -15.281 -15.628 1.00 14.19 96 THR A C 1
ATOM 1595 O O . THR A 1 97 ? 16.462 -16.347 -16.029 1.00 16.90 96 THR A O 1
ATOM 1606 N N A ARG A 1 98 ? 16.275 -14.384 -14.903 0.51 16.81 97 ARG A N 1
ATOM 1607 N N B ARG A 1 98 ? 16.276 -14.385 -14.902 0.49 16.83 97 ARG A N 1
ATOM 1608 C CA A ARG A 1 98 ? 14.897 -14.584 -14.462 0.51 13.83 97 ARG A CA 1
ATOM 1609 C CA B ARG A 1 98 ? 14.898 -14.584 -14.462 0.49 13.83 97 ARG A CA 1
ATOM 1610 C C A ARG A 1 98 ? 14.020 -13.490 -15.057 0.51 13.56 97 ARG A C 1
ATOM 1611 C C B ARG A 1 98 ? 14.021 -13.490 -15.057 0.49 13.54 97 ARG A C 1
ATOM 1612 O O A ARG A 1 98 ? 13.870 -12.401 -14.471 0.51 15.82 97 ARG A O 1
ATOM 1613 O O B ARG A 1 98 ? 13.874 -12.400 -14.473 0.49 15.74 97 ARG A O 1
ATOM 1653 N N . PRO A 1 99 ? 13.399 -13.745 -16.215 1.00 14.37 98 PRO A N 1
ATOM 1654 C CA . PRO A 1 99 ? 12.506 -12.743 -16.808 1.00 13.65 98 PRO A CA 1
ATOM 1655 C C . PRO A 1 99 ? 11.190 -12.653 -16.049 1.00 14.38 98 PRO A C 1
ATOM 1656 O O . PRO A 1 99 ? 10.849 -13.502 -15.219 1.00 19.97 98 PRO A O 1
ATOM 1667 N N . GLY A 1 100 ? 10.470 -11.566 -16.287 1.00 19.70 99 GLY A N 1
ATOM 1668 C CA . GLY A 1 100 ? 9.159 -11.416 -15.690 1.00 20.88 99 GLY A CA 1
ATOM 1669 C C . GLY A 1 100 ? 8.515 -10.141 -16.183 1.00 17.00 99 GLY A C 1
ATOM 1670 O O . GLY A 1 100 ? 9.057 -9.451 -17.046 1.00 16.90 99 GLY A O 1
ATOM 1674 N N A ARG A 1 101 ? 7.348 -9.841 -15.623 0.40 14.40 100 ARG A N 1
ATOM 1675 N N B ARG A 1 101 ? 7.340 -9.841 -15.634 0.60 15.44 100 ARG A N 1
ATOM 1676 C CA A ARG A 1 101 ? 6.587 -8.658 -16.009 0.40 18.45 100 ARG A CA 1
ATOM 1677 C CA B ARG A 1 101 ? 6.587 -8.650 -16.025 0.60 19.67 100 ARG A CA 1
ATOM 1678 C C A ARG A 1 101 ? 5.918 -8.125 -14.752 0.40 22.52 100 ARG A C 1
ATOM 1679 C C B ARG A 1 101 ? 5.920 -8.126 -14.761 0.60 21.63 100 ARG A C 1
ATOM 1680 O O A ARG A 1 101 ? 4.981 -8.740 -14.238 0.40 19.94 100 ARG A O 1
ATOM 1681 O O B ARG A 1 101 ? 4.990 -8.749 -14.246 0.60 21.26 100 ARG A O 1
ATOM 1722 N N . ARG A 1 102 ? 6.402 -6.979 -14.261 1.00 14.87 101 ARG A N 1
ATOM 1723 C CA . ARG A 1 102 ? 5.977 -6.470 -12.965 1.00 18.83 101 ARG A CA 1
ATOM 1724 C C . ARG A 1 102 ? 5.977 -4.956 -12.992 1.00 10.86 101 ARG A C 1
ATOM 1725 O O . ARG A 1 102 ? 6.584 -4.340 -13.864 1.00 13.28 101 ARG A O 1
ATOM 1747 N N . HIS A 1 103 ? 5.293 -4.363 -12.026 1.00 12.91 102 HIS A N 1
ATOM 1748 C CA . HIS A 1 103 ? 5.413 -2.914 -11.829 1.00 14.87 102 HIS A CA 1
ATOM 1749 C C . HIS A 1 103 ? 6.832 -2.611 -11.342 1.00 23.35 102 HIS A C 1
ATOM 1750 O O . HIS A 1 103 ? 7.457 -3.414 -10.639 1.00 18.82 102 HIS A O 1
ATOM 1764 N N . ILE A 1 104 ? 7.369 -1.454 -11.749 1.00 13.52 103 ILE A N 1
ATOM 1765 C CA . ILE A 1 104 ? 8.678 -1.058 -11.270 1.00 14.14 103 ILE A CA 1
ATOM 1766 C C . ILE A 1 104 ? 8.553 0.249 -10.508 1.00 12.84 103 ILE A C 1
ATOM 1767 O O . ILE A 1 104 ? 7.562 0.991 -10.630 1.00 14.91 103 ILE A O 1
ATOM 1783 N N . ILE A 1 105 ? 9.569 0.526 -9.697 1.00 11.70 104 ILE A N 1
ATOM 1784 C CA . ILE A 1 105 ? 9.668 1.799 -8.990 1.00 13.24 104 ILE A CA 1
ATOM 1785 C C . ILE A 1 105 ? 11.022 2.393 -9.297 1.00 12.83 104 ILE A C 1
ATOM 1786 O O . ILE A 1 105 ? 12.050 1.724 -9.134 1.00 13.97 104 ILE A O 1
ATOM 1802 N N . VAL A 1 106 ? 11.028 3.644 -9.767 1.00 12.07 105 VAL A N 1
ATOM 1803 C CA . VAL A 1 106 ? 12.289 4.313 -10.045 1.00 12.15 105 VAL A CA 1
ATOM 1804 C C . VAL A 1 106 ? 12.311 5.663 -9.355 1.00 13.67 105 VAL A C 1
ATOM 1805 O O . VAL A 1 106 ? 11.267 6.263 -9.096 1.00 16.42 105 VAL A O 1
ATOM 1818 N N . ALA A 1 107 ? 13.505 6.112 -9.026 1.00 12.28 106 ALA A N 1
ATOM 1819 C CA . ALA A 1 107 ? 13.700 7.483 -8.572 1.00 13.85 106 ALA A CA 1
ATOM 1820 C C . ALA A 1 107 ? 14.028 8.363 -9.767 1.00 10.91 106 ALA A C 1
ATOM 1821 O O . ALA A 1 107 ? 14.758 7.952 -10.665 1.00 11.67 106 ALA A O 1
ATOM 1828 N N . CYS A 1 108 ? 13.510 9.592 -9.749 1.00 13.99 107 CYS A N 1
ATOM 1829 C CA . CYS A 1 108 ? 13.661 10.522 -10.850 1.00 12.51 107 CYS A CA 1
ATOM 1830 C C . CYS A 1 108 ? 14.133 11.864 -10.320 1.00 11.47 107 CYS A C 1
ATOM 1831 O O . CYS A 1 108 ? 13.863 12.243 -9.162 1.00 11.47 107 CYS A O 1
ATOM 1838 N N . GLU A 1 109 ? 14.832 12.578 -11.187 1.00 9.66 108 GLU A N 1
ATOM 1839 C CA . GLU A 1 109 ? 15.289 13.920 -10.884 1.00 15.36 108 GLU A CA 1
ATOM 1840 C C . GLU A 1 109 ? 15.523 14.733 -12.145 1.00 12.08 108 GLU A C 1
ATOM 1841 O O . GLU A 1 109 ? 15.569 14.224 -13.274 1.00 11.82 108 GLU A O 1
ATOM 1853 N N . ASN A 1 110 ? 15.663 16.044 -11.933 1.00 13.68 109 ASN A N 1
ATOM 1854 C CA . ASN A 1 110 ? 16.019 16.915 -13.034 1.00 11.38 109 ASN A CA 1
ATOM 1855 C C . ASN A 1 110 ? 17.303 16.437 -13.699 1.00 13.60 109 ASN A C 1
ATOM 1856 O O . ASN A 1 110 ? 18.237 15.963 -13.035 1.00 13.63 109 ASN A O 1
ATOM 1867 N N . ARG A 1 111 ? 17.329 16.570 -15.013 1.00 15.36 110 ARG A N 1
ATOM 1868 C CA . ARG A 1 111 ? 18.486 16.154 -15.785 1.00 12.03 110 ARG A CA 1
ATOM 1869 C C . ARG A 1 111 ? 19.744 16.896 -15.349 1.00 12.46 110 ARG A C 1
ATOM 1870 O O . ARG A 1 111 ? 19.704 18.063 -14.949 1.00 15.44 110 ARG A O 1
ATOM 1891 N N . ASP A 1 112 ? 20.882 16.210 -15.477 1.00 12.44 111 ASP A N 1
ATOM 1892 C CA . ASP A 1 112 ? 22.172 16.854 -15.371 1.00 13.03 111 ASP A CA 1
ATOM 1893 C C . ASP A 1 112 ? 22.421 17.663 -16.647 1.00 12.69 111 ASP A C 1
ATOM 1894 O O . ASP A 1 112 ? 21.887 17.346 -17.712 1.00 11.95 111 ASP A O 1
ATOM 1903 N N . PRO A 1 113 ? 23.185 18.737 -16.565 1.00 13.44 112 PRO A N 1
ATOM 1904 C CA . PRO A 1 113 ? 23.553 19.433 -17.809 1.00 15.30 112 PRO A CA 1
ATOM 1905 C C . PRO A 1 113 ? 24.169 18.546 -18.881 1.00 16.28 112 PRO A C 1
ATOM 1906 O O . PRO A 1 113 ? 23.991 18.835 -20.069 1.00 16.36 112 PRO A O 1
ATOM 1917 N N . ARG A 1 114 ? 24.857 17.467 -18.511 1.00 17.84 113 ARG A N 1
ATOM 1918 C CA . ARG A 1 114 ? 25.424 16.554 -19.498 1.00 23.84 113 ARG A CA 1
ATOM 1919 C C . ARG A 1 114 ? 24.410 15.577 -20.079 1.00 17.66 113 ARG A C 1
ATOM 1920 O O . ARG A 1 114 ? 24.720 14.907 -21.072 1.00 18.75 113 ARG A O 1
ATOM 1941 N N . ASP A 1 115 ? 23.201 15.529 -19.545 1.00 11.48 114 ASP A N 1
ATOM 1942 C CA . ASP A 1 115 ? 22.122 14.735 -20.107 1.00 11.00 114 ASP A CA 1
ATOM 1943 C C . ASP A 1 115 ? 21.385 15.505 -21.196 1.00 12.80 114 ASP A C 1
ATOM 1944 O O . ASP A 1 115 ? 21.327 16.746 -21.216 1.00 12.06 114 ASP A O 1
ATOM 1953 N N . SER A 1 116 ? 20.735 14.752 -22.071 1.00 11.89 115 SER A N 1
ATOM 1954 C CA . SER A 1 116 ? 20.086 15.372 -23.213 1.00 14.01 115 SER A CA 1
ATOM 1955 C C . SER A 1 116 ? 19.041 16.383 -22.771 1.00 12.12 115 SER A C 1
ATOM 1956 O O . SER A 1 116 ? 18.189 16.068 -21.917 1.00 16.31 115 SER A O 1
ATOM 1964 N N . PRO A 1 117 ? 19.052 17.597 -23.331 1.00 10.54 116 PRO A N 1
ATOM 1965 C CA . PRO A 1 117 ? 18.032 18.587 -22.964 1.00 18.14 116 PRO A CA 1
ATOM 1966 C C . PRO A 1 117 ? 16.629 18.209 -23.377 1.00 13.94 116 PRO A C 1
ATOM 1967 O O . PRO A 1 117 ? 15.671 18.875 -22.955 1.00 15.24 116 PRO A O 1
ATOM 1978 N N . ARG A 1 118 ? 16.442 17.168 -24.158 1.00 15.15 117 ARG A N 1
ATOM 1979 C CA . ARG A 1 118 ? 15.094 16.811 -24.549 1.00 17.17 117 ARG A CA 1
ATOM 1980 C C . ARG A 1 118 ? 14.289 16.116 -23.460 1.00 15.87 117 ARG A C 1
ATOM 1981 O O . ARG A 1 118 ? 13.064 16.059 -23.574 1.00 18.54 117 ARG A O 1
ATOM 2002 N N . TYR A 1 119 ? 14.920 15.625 -22.387 1.00 14.74 118 TYR A N 1
ATOM 2003 C CA . TYR A 1 119 ? 14.224 14.945 -21.291 1.00 21.18 118 TYR A CA 1
ATOM 2004 C C . TYR A 1 119 ? 14.593 15.665 -20.005 1.00 20.37 118 TYR A C 1
ATOM 2005 O O . TYR A 1 119 ? 15.591 15.313 -19.362 1.00 14.46 118 TYR A O 1
ATOM 2023 N N . PRO A 1 120 ? 13.818 16.678 -19.584 1.00 16.24 119 PRO A N 1
ATOM 2024 C CA . PRO A 1 120 ? 14.222 17.478 -18.416 1.00 17.80 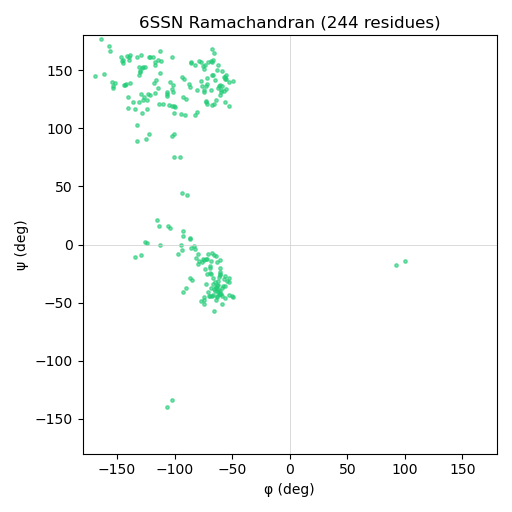119 PRO A CA 1
ATOM 2025 C C . PRO A 1 120 ? 14.165 16.741 -17.091 1.00 12.63 119 PRO A C 1
ATOM 2026 O O . PRO A 1 120 ? 14.842 17.173 -16.149 1.00 13.53 119 PRO A O 1
ATOM 2037 N N . TYR A 1 121 ? 13.413 15.650 -16.979 1.00 11.55 120 TYR A N 1
ATOM 2038 C CA . TYR A 1 121 ? 13.201 14.969 -15.698 1.00 10.07 120 TYR A CA 1
ATOM 2039 C C . TYR A 1 121 ? 13.235 13.471 -15.941 1.00 13.13 120 TYR A C 1
ATOM 2040 O O . TYR A 1 121 ? 12.425 12.950 -16.724 1.00 14.22 120 TYR A O 1
ATOM 2058 N N . VAL A 1 122 ? 14.206 12.795 -15.338 1.00 10.56 121 VAL A N 1
ATOM 2059 C CA . VAL A 1 122 ? 14.616 11.480 -15.845 1.00 12.94 121 VAL A CA 1
ATOM 2060 C C . VAL A 1 122 ? 14.887 10.510 -14.705 1.00 14.96 121 VAL A C 1
ATOM 2061 O O . VAL A 1 122 ? 15.207 10.908 -13.579 1.00 11.00 121 VAL A O 1
ATOM 2074 N N . PRO A 1 123 ? 14.831 9.209 -14.994 1.00 11.27 122 PRO A N 1
ATOM 2075 C CA . PRO A 1 123 ? 15.108 8.206 -13.959 1.00 12.59 122 PRO A CA 1
ATOM 2076 C C . PRO A 1 123 ? 16.580 8.073 -13.657 1.00 11.07 122 PRO A C 1
ATOM 2077 O O . PRO A 1 123 ? 17.420 8.095 -14.562 1.00 12.01 122 PRO A O 1
ATOM 2088 N N . VAL A 1 124 ? 16.896 7.985 -12.356 1.00 12.61 123 VAL A N 1
ATOM 2089 C CA . VAL A 1 124 ? 18.284 8.000 -11.945 1.00 11.95 123 VAL A CA 1
ATOM 2090 C C . VAL A 1 124 ? 18.629 6.848 -11.025 1.00 16.56 123 VAL A C 1
ATOM 2091 O O . VAL A 1 124 ? 19.803 6.648 -10.705 1.00 17.33 123 VAL A O 1
ATOM 2104 N N . HIS A 1 125 ? 17.626 6.110 -10.572 1.00 13.49 124 HIS A N 1
ATOM 2105 C CA . HIS A 1 125 ? 17.901 4.996 -9.667 1.00 16.62 124 HIS A CA 1
ATOM 2106 C C . HIS A 1 125 ? 16.793 3.975 -9.793 1.00 13.46 124 HIS A C 1
ATOM 2107 O O . HIS A 1 125 ? 15.609 4.327 -9.901 1.00 12.66 124 HIS A O 1
ATOM 2121 N N . PHE A 1 126 ? 17.177 2.697 -9.777 1.00 16.55 125 PHE A N 1
ATOM 2122 C CA . PHE A 1 126 ? 16.203 1.620 -9.801 1.00 15.16 125 PHE A CA 1
ATOM 2123 C C . PHE A 1 126 ? 15.923 1.206 -8.364 1.00 14.60 125 PHE A C 1
ATOM 2124 O O . PHE A 1 126 ? 16.803 0.663 -7.696 1.00 16.86 125 PHE A O 1
ATOM 2141 N N . ASP A 1 127 ? 14.707 1.464 -7.893 1.00 14.98 126 ASP A N 1
ATOM 2142 C CA . ASP A 1 127 ? 14.403 1.269 -6.492 1.00 17.24 126 ASP A CA 1
ATOM 2143 C C . ASP A 1 127 ? 13.841 -0.114 -6.201 1.00 22.51 126 ASP A C 1
ATOM 2144 O O . ASP A 1 127 ? 14.176 -0.691 -5.167 1.00 21.35 126 ASP A O 1
ATOM 2153 N N . ALA A 1 128 ? 12.965 -0.634 -7.066 1.00 19.63 127 ALA A N 1
ATOM 2154 C CA . ALA A 1 128 ? 12.314 -1.906 -6.797 1.00 29.24 127 ALA A CA 1
ATOM 2155 C C . ALA A 1 128 ? 11.737 -2.508 -8.068 1.00 34.01 127 ALA A C 1
ATOM 2156 O O . ALA A 1 128 ? 11.240 -1.786 -8.949 1.00 17.20 127 ALA A O 1
ATOM 2163 N N . SER A 1 129 ? 11.766 -3.842 -8.114 1.00 22.13 128 SER A N 1
ATOM 2164 C CA . SER A 1 129 ? 11.259 -4.640 -9.217 1.00 25.97 128 SER A CA 1
ATOM 2165 C C . SER A 1 129 ? 9.809 -5.071 -9.031 1.00 30.79 128 SER A C 1
ATOM 2166 O O . SER A 1 129 ? 9.343 -5.952 -9.768 1.00 32.51 128 SER A O 1
ATOM 2174 N N . VAL A 1 130 ? 9.107 -4.511 -8.053 1.00 33.84 129 VAL A N 1
ATOM 2175 C CA . VAL A 1 130 ? 7.699 -4.806 -7.858 1.00 23.17 129 VAL A CA 1
ATOM 2176 C C . VAL A 1 130 ? 6.893 -3.515 -7.740 1.00 54.43 129 VAL A C 1
ATOM 2177 O O . VAL A 1 130 ? 5.662 -3.540 -7.710 1.00 65.67 129 VAL A O 1
ATOM 2190 N N . MET B 1 1 ? 18.316 0.456 11.244 1.00 35.49 0 MET B N 1
ATOM 2191 C CA . MET B 1 1 ? 19.443 0.032 12.121 1.00 46.34 0 MET B CA 1
ATOM 2192 C C . MET B 1 1 ? 18.955 -0.837 13.270 1.00 33.38 0 MET B C 1
ATOM 2193 O O . MET B 1 1 ? 18.027 -0.474 14.001 1.00 42.79 0 MET B O 1
ATOM 2209 N N . ARG B 1 2 ? 19.596 -1.977 13.442 1.00 22.84 1 ARG B N 1
ATOM 2210 C CA . ARG B 1 2 ? 19.104 -2.963 14.392 1.00 19.24 1 ARG B CA 1
ATOM 2211 C C . ARG B 1 2 ? 19.351 -2.497 15.814 1.00 15.54 1 ARG B C 1
ATOM 2212 O O . ARG B 1 2 ? 20.496 -2.207 16.173 1.00 18.54 1 ARG B O 1
ATOM 2233 N N . PRO B 1 3 ? 18.322 -2.386 16.648 1.00 16.00 2 PRO B N 1
ATOM 2234 C CA . PRO B 1 3 ? 18.552 -2.109 18.062 1.00 21.93 2 PRO B CA 1
ATOM 2235 C C . PRO B 1 3 ? 19.376 -3.221 18.681 1.00 18.10 2 PRO B C 1
ATOM 2236 O O . PRO B 1 3 ? 19.035 -4.401 18.535 1.00 17.42 2 PRO B O 1
ATOM 2247 N N . PRO B 1 4 ? 20.468 -2.892 19.368 1.00 20.16 3 PRO B N 1
ATOM 2248 C CA . PRO B 1 4 ? 21.356 -3.966 19.852 1.00 24.44 3 PRO B CA 1
ATOM 2249 C C . PRO B 1 4 ? 20.689 -4.883 20.857 1.00 18.26 3 PRO B C 1
ATOM 2250 O O . PRO B 1 4 ? 21.179 -5.997 21.089 1.00 21.52 3 PRO B O 1
ATOM 2261 N N . GLN B 1 5 ? 19.545 -4.486 21.415 1.00 19.57 4 GLN B N 1
ATOM 2262 C CA . GLN B 1 5 ? 18.829 -5.326 22.361 1.00 16.47 4 GLN B CA 1
ATOM 2263 C C . GLN B 1 5 ? 18.148 -6.514 21.683 1.00 17.42 4 GLN B C 1
ATOM 2264 O O . GLN B 1 5 ? 17.727 -7.451 22.379 1.00 21.38 4 GLN B O 1
ATOM 2278 N N . PHE B 1 6 ? 18.064 -6.507 20.353 1.00 18.18 5 PHE B N 1
ATOM 2279 C CA . PHE B 1 6 ? 17.526 -7.615 19.581 1.00 18.49 5 PHE B CA 1
ATOM 2280 C C . PHE B 1 6 ? 18.629 -8.235 18.734 1.00 15.63 5 PHE B C 1
ATOM 2281 O O . PHE B 1 6 ? 19.395 -7.512 18.090 1.00 17.60 5 PHE B O 1
ATOM 2298 N N . THR B 1 7 ? 18.704 -9.557 18.736 1.00 14.44 6 THR B N 1
ATOM 2299 C CA . THR B 1 7 ? 19.619 -10.234 17.830 1.00 23.78 6 THR B CA 1
ATOM 2300 C C . THR B 1 7 ? 19.201 -10.036 16.367 1.00 16.90 6 THR B C 1
ATOM 2301 O O . THR B 1 7 ? 18.091 -9.604 16.046 1.00 14.12 6 THR B O 1
ATOM 2312 N N . ARG B 1 8 ? 20.115 -10.332 15.453 1.00 13.14 7 ARG B N 1
ATOM 2313 C CA . ARG B 1 8 ? 19.739 -10.274 14.042 1.00 14.45 7 ARG B CA 1
ATOM 2314 C C . ARG B 1 8 ? 18.490 -11.109 13.772 1.00 12.38 7 ARG B C 1
ATOM 2315 O O . ARG B 1 8 ? 17.562 -10.670 13.091 1.00 13.21 7 ARG B O 1
ATOM 2336 N N . ALA B 1 9 ? 18.421 -12.318 14.347 1.00 12.30 8 ALA B N 1
ATOM 2337 C CA . ALA B 1 9 ? 17.271 -13.176 14.093 1.00 10.17 8 ALA B CA 1
ATOM 2338 C C . ALA B 1 9 ? 16.006 -12.597 14.724 1.00 9.79 8 ALA B C 1
ATOM 2339 O O . ALA B 1 9 ? 14.912 -12.740 14.171 1.00 11.11 8 ALA B O 1
ATOM 2346 N N . GLN B 1 10 ? 16.138 -11.989 15.910 1.00 12.63 9 GLN B N 1
ATOM 2347 C CA . GLN B 1 10 ? 14.963 -11.425 16.567 1.00 14.35 9 GLN B CA 1
ATOM 2348 C C . GLN B 1 10 ? 14.430 -10.242 15.789 1.00 10.05 9 GLN B C 1
ATOM 2349 O O . GLN B 1 10 ? 13.212 -10.156 15.560 1.00 14.10 9 GLN B O 1
ATOM 2363 N N . TRP B 1 11 ? 15.321 -9.360 15.334 1.00 13.52 10 TRP B N 1
ATOM 2364 C CA . TRP B 1 11 ? 14.926 -8.182 14.571 1.00 14.10 10 TRP B CA 1
ATOM 2365 C C . TRP B 1 11 ? 14.351 -8.582 13.221 1.00 13.11 10 TRP B C 1
ATOM 2366 O O . TRP B 1 11 ? 13.436 -7.941 12.702 1.00 12.18 10 TRP B O 1
ATOM 2387 N N . PHE B 1 12 ? 14.871 -9.657 12.624 1.00 10.94 11 PHE B N 1
ATOM 2388 C CA . PHE B 1 12 ? 14.222 -10.161 11.427 1.00 11.12 11 PHE B CA 1
ATOM 2389 C C . PHE B 1 12 ? 12.763 -10.532 11.719 1.00 9.35 11 PHE B C 1
ATOM 2390 O O . PHE B 1 12 ? 11.853 -10.171 10.960 1.00 14.76 11 PHE B O 1
ATOM 2407 N N . ALA B 1 13 ? 12.522 -11.344 12.777 1.00 10.83 12 ALA B N 1
ATOM 2408 C CA . ALA B 1 13 ? 11.165 -11.791 13.040 1.00 9.83 12 ALA B CA 1
ATOM 2409 C C . ALA B 1 13 ? 10.265 -10.632 13.431 1.00 11.38 12 ALA B C 1
ATOM 2410 O O . ALA B 1 13 ? 9.106 -10.588 13.014 1.00 12.88 12 ALA B O 1
ATOM 2417 N N . ILE B 1 14 ? 10.790 -9.688 14.215 1.00 11.34 13 ILE B N 1
ATOM 2418 C CA . ILE B 1 14 ? 9.980 -8.558 14.662 1.00 15.16 13 ILE B CA 1
ATOM 2419 C C . ILE B 1 14 ? 9.504 -7.761 13.455 1.00 15.23 13 ILE B C 1
ATOM 2420 O O . ILE B 1 14 ? 8.374 -7.277 13.406 1.00 16.35 13 ILE B O 1
ATOM 2436 N N . GLN B 1 15 ? 10.379 -7.586 12.479 1.00 15.59 14 GLN B N 1
ATOM 2437 C CA . GLN B 1 15 ? 10.057 -6.749 11.329 1.00 13.43 14 GLN B CA 1
ATOM 2438 C C . GLN B 1 15 ? 9.298 -7.490 10.222 1.00 13.39 14 GLN B C 1
ATOM 2439 O O . GLN B 1 15 ? 8.532 -6.865 9.485 1.00 16.83 14 GLN B O 1
ATOM 2453 N N . HIS B 1 16 ? 9.521 -8.808 10.047 1.00 13.51 15 HIS B N 1
ATOM 2454 C CA . HIS B 1 16 ? 9.155 -9.483 8.807 1.00 16.64 15 HIS B CA 1
ATOM 2455 C C . HIS B 1 16 ? 8.225 -10.687 8.964 1.00 15.06 15 HIS B C 1
ATOM 2456 O O . HIS B 1 16 ? 7.838 -11.284 7.954 1.00 16.97 15 HIS B O 1
ATOM 2471 N N . ILE B 1 17 ? 7.794 -11.024 10.179 1.00 15.04 16 ILE B N 1
ATOM 2472 C CA . ILE B 1 17 ? 6.861 -12.127 10.371 1.00 15.09 16 ILE B CA 1
ATOM 2473 C C . ILE B 1 17 ? 5.574 -11.559 10.953 1.00 17.40 16 ILE B C 1
ATOM 2474 O O . ILE B 1 17 ? 5.607 -10.760 11.894 1.00 23.94 16 ILE B O 1
ATOM 2490 N N . SER B 1 18 ? 4.450 -11.922 10.358 1.00 15.57 17 SER B N 1
ATOM 2491 C CA . SER B 1 18 ? 3.133 -11.520 10.839 1.00 18.06 17 SER B CA 1
ATOM 2492 C C . SER B 1 18 ? 2.270 -12.769 10.971 1.00 30.05 17 SER B C 1
ATOM 2493 O O . SER B 1 18 ? 1.942 -13.407 9.970 1.00 31.16 17 SER B O 1
ATOM 2501 N N . LEU B 1 19 ? 1.909 -13.112 12.211 1.00 27.93 18 LEU B N 1
ATOM 2502 C CA . LEU B 1 19 ? 1.031 -14.259 12.447 1.00 26.99 18 LEU B CA 1
ATOM 2503 C C . LEU B 1 19 ? -0.333 -14.035 11.820 1.00 32.36 18 LEU B C 1
ATOM 2504 O O . LEU B 1 19 ? -0.879 -14.930 11.168 1.00 30.98 18 LEU B O 1
ATOM 2520 N N . ASN B 1 20 ? -0.885 -12.846 11.982 1.00 31.32 19 ASN B N 1
ATOM 2521 C CA . ASN B 1 20 ? -2.172 -12.489 11.418 1.00 22.22 19 ASN B CA 1
ATOM 2522 C C . ASN B 1 20 ? -1.978 -11.619 10.178 1.00 21.95 19 ASN B C 1
ATOM 2523 O O . ASN B 1 20 ? -0.894 -11.077 9.948 1.00 25.28 19 ASN B O 1
ATOM 2534 N N . PRO B 1 21 ? -2.997 -11.517 9.335 1.00 29.59 20 PRO B N 1
ATOM 2535 C CA . PRO B 1 21 ? -2.918 -10.608 8.180 1.00 23.74 20 PRO B CA 1
ATOM 2536 C C . PRO B 1 21 ? -2.536 -9.213 8.630 1.00 27.18 20 PRO B C 1
ATOM 2537 O O . PRO B 1 21 ? -3.262 -8.587 9.398 1.00 23.83 20 PRO B O 1
ATOM 2548 N N . PRO B 1 22 ? -1.411 -8.668 8.177 1.00 27.89 21 PRO B N 1
ATOM 2549 C CA . PRO B 1 22 ? -0.967 -7.402 8.768 1.00 25.28 21 PRO B CA 1
ATOM 2550 C C . PRO B 1 22 ? -1.701 -6.204 8.186 1.00 25.80 21 PRO B C 1
ATOM 2551 O O . PRO B 1 22 ? -2.009 -6.149 6.992 1.00 24.48 21 PRO B O 1
ATOM 2562 N N A ARG B 1 23 ? -2.033 -5.263 9.061 0.43 24.20 22 ARG B N 1
ATOM 2563 N N B ARG B 1 23 ? -1.984 -5.253 9.063 0.57 23.55 22 ARG B N 1
ATOM 2564 C CA A ARG B 1 23 ? -2.429 -3.923 8.659 0.43 27.04 22 ARG B CA 1
ATOM 2565 C CA B ARG B 1 23 ? -2.429 -3.917 8.693 0.57 28.39 22 ARG B CA 1
ATOM 2566 C C A ARG B 1 23 ? -1.214 -3.035 8.896 0.43 26.27 22 ARG B C 1
ATOM 2567 C C B ARG B 1 23 ? -1.222 -3.009 8.911 0.57 26.75 22 ARG B C 1
ATOM 2568 O O A ARG B 1 23 ? -0.770 -2.880 10.039 0.43 22.29 22 ARG B O 1
ATOM 2569 O O B ARG B 1 23 ? -0.796 -2.796 10.050 0.57 30.30 22 ARG B O 1
ATOM 2610 N N . CYS B 1 24 ? -0.666 -2.483 7.822 1.00 19.23 23 CYS B N 1
ATOM 2611 C CA . CYS B 1 24 ? 0.666 -1.899 7.892 1.00 30.16 23 CYS B CA 1
ATOM 2612 C C . CYS B 1 24 ? 0.784 -0.822 8.947 1.00 15.51 23 CYS B C 1
ATOM 2613 O O . CYS B 1 24 ? 1.764 -0.774 9.686 1.00 16.41 23 CYS B O 1
ATOM 2621 N N . THR B 1 25 ? -0.164 0.117 8.978 1.00 19.93 24 THR B N 1
ATOM 2622 C CA . THR B 1 25 ? 0.055 1.226 9.892 1.00 19.53 24 THR B CA 1
ATOM 2623 C C . THR B 1 25 ? 0.055 0.771 11.341 1.00 18.12 24 THR B C 1
ATOM 2624 O O . THR B 1 25 ? 0.799 1.320 12.162 1.00 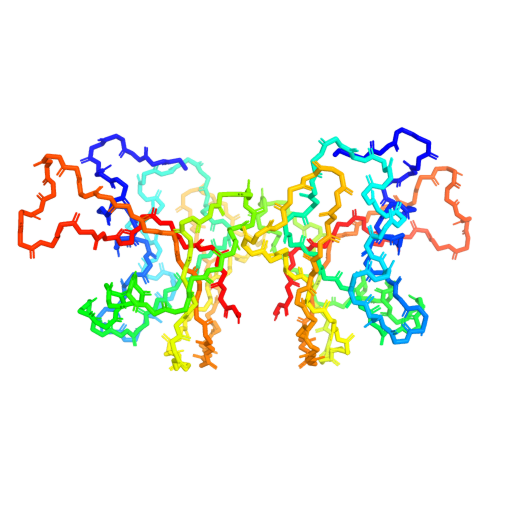26.96 24 THR B O 1
ATOM 2635 N N . ILE B 1 26 ? -0.729 -0.252 11.666 1.00 17.44 25 ILE B N 1
ATOM 2636 C CA . ILE B 1 26 ? -0.699 -0.792 13.017 1.00 18.76 25 ILE B CA 1
ATOM 2637 C C . ILE B 1 26 ? 0.575 -1.601 13.222 1.00 18.27 25 ILE B C 1
ATOM 2638 O O . ILE B 1 26 ? 1.294 -1.425 14.211 1.00 19.91 25 ILE B O 1
ATOM 2654 N N . ALA B 1 27 ? 0.913 -2.441 12.242 1.00 18.36 26 ALA B N 1
ATOM 2655 C CA . ALA B 1 27 ? 2.001 -3.396 12.414 1.00 19.25 26 ALA B CA 1
ATOM 2656 C C . ALA B 1 27 ? 3.380 -2.744 12.373 1.00 15.83 26 ALA B C 1
ATOM 2657 O O . ALA B 1 27 ? 4.340 -3.311 12.911 1.00 18.28 26 ALA B O 1
ATOM 2664 N N . MET B 1 28 ? 3.500 -1.545 11.776 1.00 15.86 27 MET B N 1
ATOM 2665 C CA . MET B 1 28 ? 4.793 -0.891 11.704 1.00 16.38 27 MET B CA 1
ATOM 2666 C C . MET B 1 28 ? 5.164 -0.195 12.997 1.00 13.28 27 MET B C 1
ATOM 2667 O O . MET B 1 28 ? 6.340 0.111 13.178 1.00 15.49 27 MET B O 1
ATOM 2681 N N . ARG B 1 29 ? 4.206 0.054 13.905 1.00 14.82 28 ARG B N 1
ATOM 2682 C CA . ARG B 1 29 ? 4.505 0.880 15.065 1.00 15.73 28 ARG B CA 1
ATOM 2683 C C . ARG B 1 29 ? 5.610 0.281 15.913 1.00 14.55 28 ARG B C 1
ATOM 2684 O O . ARG B 1 29 ? 6.473 1.015 16.407 1.00 17.80 28 ARG B O 1
ATOM 2705 N N . ALA B 1 30 ? 5.577 -1.048 16.137 1.00 13.42 29 ALA B N 1
ATOM 2706 C CA . ALA B 1 30 ? 6.582 -1.713 16.943 1.00 17.00 29 ALA B CA 1
ATOM 2707 C C . ALA B 1 30 ? 7.962 -1.566 16.327 1.00 17.78 29 ALA B C 1
ATOM 2708 O O . ALA B 1 30 ? 8.969 -1.590 17.039 1.00 20.45 29 ALA B O 1
ATOM 2715 N N . ILE B 1 31 ? 8.029 -1.423 15.011 1.00 14.80 30 ILE B N 1
ATOM 2716 C CA . ILE B 1 31 ? 9.309 -1.207 14.346 1.00 13.77 30 ILE B CA 1
ATOM 2717 C C . ILE B 1 31 ? 9.769 0.235 14.514 1.00 14.15 30 ILE B C 1
ATOM 2718 O O . ILE B 1 31 ? 10.908 0.502 14.937 1.00 15.84 30 ILE B O 1
ATOM 2734 N N . ASN B 1 32 ? 8.869 1.187 14.243 1.00 13.32 31 ASN B N 1
ATOM 2735 C CA . ASN B 1 32 ? 9.232 2.591 14.287 1.00 13.17 31 ASN B CA 1
ATOM 2736 C C . ASN B 1 32 ? 9.439 3.091 15.717 1.00 13.49 31 ASN B C 1
ATOM 2737 O O . ASN B 1 32 ? 10.071 4.130 15.899 1.00 16.79 31 ASN B O 1
ATOM 2748 N N . ASN B 1 33 ? 9.029 2.315 16.729 1.00 13.44 32 ASN B N 1
ATOM 2749 C CA . ASN B 1 33 ? 9.331 2.660 18.108 1.00 13.99 32 ASN B CA 1
ATOM 2750 C C . ASN B 1 33 ? 10.827 2.732 18.374 1.00 13.95 32 ASN B C 1
ATOM 2751 O O . ASN B 1 33 ? 11.244 3.441 19.306 1.00 18.97 32 ASN B O 1
ATOM 2762 N N . TYR B 1 34 ? 11.647 2.046 17.573 1.00 14.38 33 TYR B N 1
ATOM 2763 C CA . TYR B 1 34 ? 13.095 2.029 17.717 1.00 18.42 33 TYR B CA 1
ATOM 2764 C C . TYR B 1 34 ? 13.795 2.864 16.655 1.00 25.84 33 TYR B C 1
ATOM 2765 O O . TYR B 1 34 ? 15.005 2.728 16.463 1.00 24.04 33 TYR B O 1
ATOM 2783 N N . ARG B 1 35 ? 13.065 3.726 15.962 1.00 22.98 34 ARG B N 1
ATOM 2784 C CA . ARG B 1 35 ? 13.648 4.538 14.905 1.00 23.31 34 ARG B CA 1
ATOM 2785 C C . ARG B 1 35 ? 13.392 6.005 15.201 1.00 20.57 34 ARG B C 1
ATOM 2786 O O . ARG B 1 35 ? 12.562 6.357 16.046 1.00 20.56 34 ARG B O 1
ATOM 2807 N N A TRP B 1 36 ? 14.137 6.871 14.507 0.49 23.76 35 TRP B N 1
ATOM 2808 N N B TRP B 1 36 ? 14.120 6.866 14.499 0.51 24.11 35 TRP B N 1
ATOM 2809 C CA A TRP B 1 36 ? 13.909 8.311 14.576 0.49 25.26 35 TRP B CA 1
ATOM 2810 C CA B TRP B 1 36 ? 13.883 8.298 14.573 0.51 25.83 35 TRP B CA 1
ATOM 2811 C C A TRP B 1 36 ? 13.389 8.886 13.262 0.49 18.97 35 TRP B C 1
ATOM 2812 C C B TRP B 1 36 ? 13.282 8.857 13.295 0.51 23.45 35 TRP B C 1
ATOM 2813 O O A TRP B 1 36 ? 13.123 10.092 13.189 0.49 26.95 35 TRP B O 1
ATOM 2814 O O B TRP B 1 36 ? 12.896 10.035 13.273 0.51 18.74 35 TRP B O 1
ATOM 2855 N N . ARG B 1 37 ? 13.205 8.044 12.243 1.00 18.57 36 ARG B N 1
ATOM 2856 C CA . ARG B 1 37 ? 12.540 8.362 10.994 1.00 21.18 36 ARG B CA 1
ATOM 2857 C C . ARG B 1 37 ? 11.631 7.184 10.668 1.00 18.24 36 ARG B C 1
ATOM 2858 O O . ARG B 1 37 ? 11.994 6.031 10.921 1.00 21.73 36 ARG B O 1
ATOM 2880 N N . CYS B 1 38 ? 10.463 7.448 10.100 1.00 16.07 37 CYS B N 1
ATOM 2881 C CA . CYS B 1 38 ? 9.577 6.363 9.673 1.00 15.61 37 CYS B CA 1
ATOM 2882 C C . CYS B 1 38 ? 10.298 5.408 8.730 1.00 14.22 37 CYS B C 1
ATOM 2883 O O . CYS B 1 38 ? 10.926 5.852 7.768 1.00 19.12 37 CYS B O 1
ATOM 2890 N N . LYS B 1 39 ? 10.163 4.103 8.964 1.00 16.06 38 LYS B N 1
ATOM 2891 C CA . LYS B 1 39 ? 10.751 3.154 8.011 1.00 16.97 38 LYS B CA 1
ATOM 2892 C C . LYS B 1 39 ? 10.038 3.273 6.660 1.00 15.46 38 LYS B C 1
ATOM 2893 O O . LYS B 1 39 ? 8.804 3.132 6.586 1.00 16.15 38 LYS B O 1
ATOM 2912 N N . PRO B 1 40 ? 10.760 3.586 5.573 1.00 16.68 39 PRO B N 1
ATOM 2913 C CA . PRO B 1 40 ? 10.046 3.825 4.299 1.00 19.12 39 PRO B CA 1
ATOM 2914 C C . PRO B 1 40 ? 9.303 2.622 3.773 1.00 15.06 39 PRO B C 1
ATOM 2915 O O . PRO B 1 40 ? 8.159 2.752 3.315 1.00 15.96 39 PRO B O 1
ATOM 2926 N N . VAL B 1 41 ? 9.926 1.445 3.775 1.00 13.84 40 VAL B N 1
ATOM 2927 C CA . VAL B 1 41 ? 9.372 0.268 3.129 1.00 13.82 40 VAL B CA 1
ATOM 2928 C C . VAL B 1 41 ? 9.685 -0.931 4.002 1.00 17.21 40 VAL B C 1
ATOM 2929 O O . VAL B 1 41 ? 10.785 -1.038 4.543 1.00 18.70 40 VAL B O 1
ATOM 2942 N N . ASN B 1 42 ? 8.711 -1.809 4.157 1.00 13.69 41 ASN B N 1
ATOM 2943 C CA . ASN B 1 42 ? 8.911 -3.018 4.931 1.00 13.67 41 ASN B CA 1
ATOM 2944 C C . ASN B 1 42 ? 7.977 -4.107 4.451 1.00 14.41 41 ASN B C 1
ATOM 2945 O O . ASN B 1 42 ? 6.779 -3.876 4.326 1.00 18.75 41 ASN B O 1
ATOM 2956 N N . THR B 1 43 ? 8.496 -5.321 4.312 1.00 12.82 42 THR B N 1
ATOM 2957 C CA . THR B 1 43 ? 7.698 -6.473 3.914 1.00 13.97 42 THR B CA 1
ATOM 2958 C C . THR B 1 43 ? 7.452 -7.401 5.100 1.00 12.67 42 THR B C 1
ATOM 2959 O O . THR B 1 43 ? 8.391 -7.779 5.807 1.00 17.44 42 THR B O 1
ATOM 2970 N N . PHE B 1 44 ? 6.185 -7.753 5.307 1.00 13.88 43 PHE B N 1
ATOM 2971 C CA . PHE B 1 44 ? 5.787 -8.782 6.244 1.00 12.77 43 PHE B CA 1
ATOM 2972 C C . PHE B 1 44 ? 5.474 -10.068 5.496 1.00 17.13 43 PHE B C 1
ATOM 2973 O O . PHE B 1 44 ? 4.796 -10.063 4.467 1.00 14.80 43 PHE B O 1
ATOM 2990 N N . VAL B 1 45 ? 5.943 -11.178 6.048 1.00 14.93 44 VAL B N 1
ATOM 2991 C CA . VAL B 1 45 ? 5.609 -12.502 5.546 1.00 17.62 44 VAL B CA 1
ATOM 2992 C C . VAL B 1 45 ? 4.505 -13.059 6.431 1.00 12.81 44 VAL B C 1
ATOM 2993 O O . VAL B 1 45 ? 4.697 -13.203 7.638 1.00 15.90 44 VAL B O 1
ATOM 3006 N N . HIS B 1 46 ? 3.340 -13.334 5.842 1.00 19.20 45 HIS B N 1
ATOM 3007 C CA . HIS B 1 46 ? 2.204 -13.853 6.588 1.00 22.08 45 HIS B CA 1
ATOM 3008 C C . HIS B 1 46 ? 2.203 -15.373 6.455 1.00 18.46 45 HIS B C 1
ATOM 3009 O O . HIS B 1 46 ? 1.428 -15.956 5.695 1.00 23.65 45 HIS B O 1
ATOM 3023 N N . GLU B 1 47 ? 3.115 -16.013 7.190 1.00 16.26 46 GLU B N 1
ATOM 3024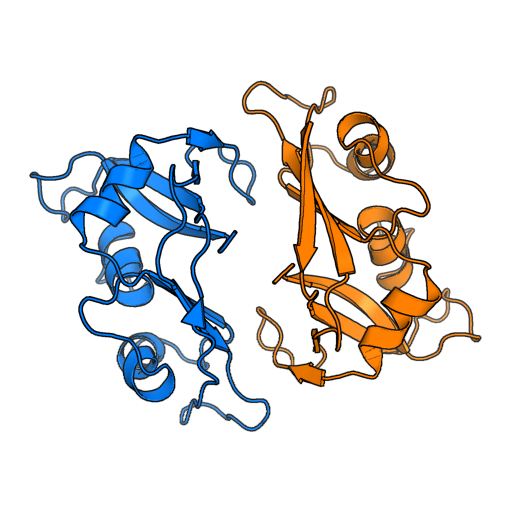 C CA . GLU B 1 47 ? 3.241 -17.461 7.229 1.00 18.13 46 GLU B CA 1
ATOM 3025 C C . GLU B 1 47 ? 3.657 -17.846 8.626 1.00 20.19 46 GLU B C 1
ATOM 3026 O O . GLU B 1 47 ? 4.270 -17.035 9.344 1.00 18.13 46 GLU B O 1
ATOM 3038 N N . PRO B 1 48 ? 3.413 -19.087 9.025 1.00 18.32 47 PRO B N 1
ATOM 3039 C CA . PRO B 1 48 ? 3.927 -19.560 10.313 1.00 18.33 47 PRO B CA 1
ATOM 3040 C C . PRO B 1 48 ? 5.431 -19.400 10.384 1.00 15.01 47 PRO B C 1
ATOM 3041 O O . PRO B 1 48 ? 6.142 -19.575 9.397 1.00 16.79 47 PRO B O 1
ATOM 3052 N N . LEU B 1 49 ? 5.910 -19.073 11.577 1.00 18.50 48 LEU B N 1
ATOM 3053 C CA . LEU B 1 49 ? 7.337 -18.876 11.787 1.00 20.14 48 LEU B CA 1
ATOM 3054 C C . LEU B 1 49 ? 8.151 -20.042 11.232 1.00 17.22 48 LEU B C 1
ATOM 3055 O O . LEU B 1 49 ? 9.159 -19.832 10.541 1.00 16.39 48 LEU B O 1
ATOM 3071 N N . VAL B 1 50 ? 7.713 -21.277 11.493 1.00 16.67 49 VAL B N 1
ATOM 3072 C CA . VAL B 1 50 ? 8.494 -22.442 11.061 1.00 13.42 49 VAL B CA 1
ATOM 3073 C C . VAL B 1 50 ? 8.695 -22.426 9.548 1.00 14.69 49 VAL B C 1
ATOM 3074 O O . VAL B 1 50 ? 9.757 -22.810 9.040 1.00 18.06 49 VAL B O 1
ATOM 3087 N N . ASP B 1 51 ? 7.692 -21.953 8.807 1.00 13.70 50 ASP B N 1
ATOM 3088 C CA . ASP B 1 51 ? 7.752 -22.000 7.354 1.00 13.82 50 ASP B CA 1
ATOM 3089 C C . ASP B 1 51 ? 8.742 -20.971 6.809 1.00 16.39 50 ASP B C 1
ATOM 3090 O O . ASP B 1 51 ? 9.420 -21.236 5.806 1.00 14.26 50 ASP B O 1
ATOM 3099 N N . VAL B 1 52 ? 8.851 -19.815 7.470 1.00 13.58 51 VAL B N 1
ATOM 3100 C CA . VAL B 1 52 ? 9.855 -18.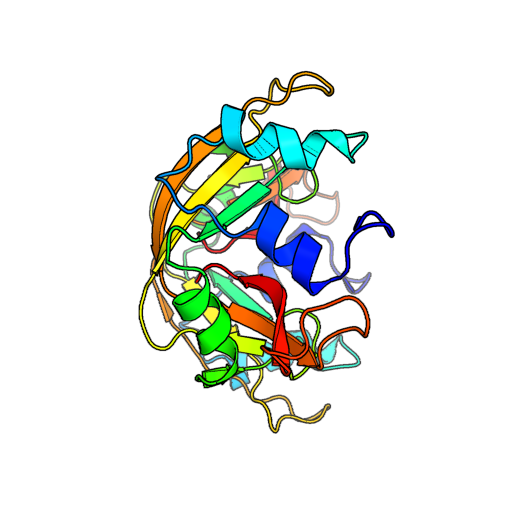828 7.107 1.00 14.52 51 VAL B CA 1
ATOM 3101 C C . VAL B 1 52 ? 11.243 -19.329 7.480 1.00 17.50 51 VAL B C 1
ATOM 3102 O O . VAL B 1 52 ? 12.185 -19.235 6.684 1.00 14.89 51 VAL B O 1
ATOM 3115 N N . GLN B 1 53 ? 11.374 -19.906 8.684 1.00 15.40 52 GLN B N 1
ATOM 3116 C CA . GLN B 1 53 ? 12.654 -20.481 9.113 1.00 13.19 52 GLN B CA 1
ATOM 3117 C C . GLN B 1 53 ? 13.157 -21.530 8.124 1.00 13.49 52 GLN B C 1
ATOM 3118 O O . GLN B 1 53 ? 14.354 -21.610 7.846 1.00 14.99 52 GLN B O 1
ATOM 3132 N N . ASN B 1 54 ? 12.245 -22.299 7.530 1.00 12.91 53 ASN B N 1
ATOM 3133 C CA . ASN B 1 54 ? 12.666 -23.393 6.684 1.00 16.27 53 ASN B CA 1
ATOM 3134 C C . ASN B 1 54 ? 13.171 -22.948 5.336 1.00 16.70 53 ASN B C 1
ATOM 3135 O O . ASN B 1 54 ? 13.818 -23.742 4.654 1.00 16.01 53 ASN B O 1
ATOM 3146 N N . VAL B 1 55 ? 12.958 -21.694 4.957 1.00 13.17 54 VAL B N 1
ATOM 3147 C CA . VAL B 1 55 ? 13.571 -21.202 3.720 1.00 11.94 54 VAL B CA 1
ATOM 3148 C C . VAL B 1 55 ? 15.083 -21.286 3.795 1.00 13.41 54 VAL B C 1
ATOM 3149 O O . VAL B 1 55 ? 15.757 -21.400 2.764 1.00 14.56 54 VAL B O 1
ATOM 3162 N N . CYS B 1 56 ? 15.635 -21.246 5.008 1.00 18.61 55 CYS B N 1
ATOM 3163 C CA . CYS B 1 56 ? 17.066 -21.371 5.219 1.00 12.79 55 CYS B CA 1
ATOM 3164 C C . CYS B 1 56 ? 17.622 -22.698 4.717 1.00 15.97 55 CYS B C 1
ATOM 3165 O O . CYS B 1 56 ? 18.843 -22.817 4.558 1.00 17.13 55 CYS B O 1
ATOM 3172 N N . PHE B 1 57 ? 16.763 -23.670 4.416 1.00 13.23 56 PHE B N 1
ATOM 3173 C CA . PHE B 1 57 ? 17.199 -24.952 3.870 1.00 17.36 56 PHE B CA 1
ATOM 3174 C C . PHE B 1 57 ? 16.698 -25.205 2.454 1.00 14.60 56 PHE B C 1
ATOM 3175 O O . PHE B 1 57 ? 16.679 -26.354 1.995 1.00 16.02 56 PHE B O 1
ATOM 3192 N N . GLN B 1 58 ? 16.338 -24.145 1.729 1.00 16.30 57 GLN B N 1
ATOM 3193 C CA . GLN B 1 58 ? 15.780 -24.240 0.382 1.00 14.93 57 GLN B CA 1
ATOM 3194 C C . GLN B 1 58 ? 16.850 -23.793 -0.606 1.00 15.47 57 GLN B C 1
ATOM 3195 O O . GLN B 1 58 ? 18.014 -24.176 -0.439 1.00 18.70 57 GLN B O 1
ATOM 3209 N N . GLU B 1 59 ? 16.490 -23.044 -1.634 1.00 17.60 58 GLU B N 1
ATOM 3210 C CA . GLU B 1 59 ? 17.409 -22.813 -2.748 1.00 21.72 58 GLU B CA 1
ATOM 3211 C C . GLU B 1 59 ? 18.423 -21.725 -2.413 1.00 13.54 58 GLU B C 1
ATOM 3212 O O . GLU B 1 59 ? 18.080 -20.540 -2.311 1.00 14.70 58 GLU B O 1
ATOM 3224 N N . LYS B 1 60 ? 19.691 -22.107 -2.321 1.00 19.03 59 LYS B N 1
ATOM 3225 C CA . LYS B 1 60 ? 20.733 -21.162 -1.964 1.00 19.22 59 LYS B CA 1
ATOM 3226 C C . LYS B 1 60 ? 21.021 -20.257 -3.146 1.00 16.45 59 LYS B C 1
ATOM 3227 O O . LYS B 1 60 ? 21.197 -20.727 -4.278 1.00 16.81 59 LYS B O 1
ATOM 3246 N N . VAL B 1 61 ? 21.088 -18.953 -2.880 1.00 13.34 60 VAL B N 1
ATOM 3247 C CA . VAL B 1 61 ? 21.318 -17.945 -3.904 1.00 13.94 60 VAL B CA 1
ATOM 3248 C C . VAL B 1 61 ? 22.235 -16.858 -3.343 1.00 13.51 60 VAL B C 1
ATOM 3249 O O . VAL B 1 61 ? 22.420 -16.715 -2.135 1.00 15.70 60 VAL B O 1
ATOM 3262 N N . THR B 1 62 ? 22.812 -16.092 -4.251 1.00 15.01 61 THR B N 1
ATOM 3263 C CA . THR B 1 62 ? 23.635 -14.954 -3.859 1.00 14.13 61 THR B CA 1
ATOM 3264 C C . THR B 1 62 ? 22.764 -13.824 -3.333 1.00 13.69 61 THR B C 1
ATOM 3265 O O . THR B 1 62 ? 21.725 -13.508 -3.914 1.00 16.31 61 THR B O 1
ATOM 3276 N N . CYS B 1 63 ? 23.217 -13.218 -2.223 1.00 13.72 62 CYS B N 1
ATOM 3277 C CA . CYS B 1 63 ? 22.525 -12.090 -1.616 1.00 13.74 62 CYS B CA 1
ATOM 3278 C C . CYS B 1 63 ? 22.775 -10.835 -2.445 1.00 14.24 62 CYS B C 1
ATOM 3279 O O . CYS B 1 63 ? 23.821 -10.696 -3.076 1.00 14.66 62 CYS B O 1
ATOM 3286 N N . LYS B 1 64 ? 21.842 -9.897 -2.368 1.00 14.71 63 LYS B N 1
ATOM 3287 C CA . LYS B 1 64 ? 22.034 -8.604 -3.024 1.00 15.26 63 LYS B CA 1
ATOM 3288 C C . LYS B 1 64 ? 23.356 -7.928 -2.636 1.00 19.59 63 LYS B C 1
ATOM 3289 O O . LYS B 1 64 ? 23.941 -7.194 -3.458 1.00 21.07 63 LYS B O 1
ATOM 3308 N N . ASN B 1 65 ? 23.826 -8.130 -1.401 1.00 17.96 64 ASN B N 1
ATOM 3309 C CA . ASN B 1 65 ? 25.060 -7.537 -0.904 1.00 19.48 64 ASN B CA 1
ATOM 3310 C C . ASN B 1 65 ? 26.304 -8.331 -1.306 1.00 29.14 64 ASN B C 1
ATOM 3311 O O . ASN B 1 65 ? 27.418 -7.959 -0.929 1.00 24.54 64 ASN B O 1
ATOM 3322 N N . GLY B 1 66 ? 26.149 -9.439 -2.001 1.00 18.28 65 GLY B N 1
ATOM 3323 C CA . GLY B 1 66 ? 27.279 -10.233 -2.433 1.00 19.07 65 GLY B CA 1
ATOM 3324 C C . GLY B 1 66 ? 27.590 -11.455 -1.603 1.00 25.17 65 GLY B C 1
ATOM 3325 O O . GLY B 1 66 ? 28.368 -12.305 -2.054 1.00 34.93 65 GLY B O 1
ATOM 3329 N N . GLN B 1 67 ? 27.018 -11.571 -0.413 1.00 27.19 66 GLN B N 1
ATOM 3330 C CA . GLN B 1 67 ? 27.193 -12.761 0.395 1.00 32.76 66 GLN B CA 1
ATOM 3331 C C . GLN B 1 67 ? 26.523 -13.964 -0.252 1.00 21.72 66 GLN B C 1
ATOM 3332 O O . GLN B 1 67 ? 25.591 -13.843 -1.044 1.00 22.64 66 GLN B O 1
ATOM 3346 N N . GLY B 1 68 ? 26.989 -15.146 0.114 1.00 45.07 67 GLY B N 1
ATOM 3347 C CA . GLY B 1 68 ? 26.430 -16.365 -0.411 1.00 47.10 67 GLY B CA 1
ATOM 3348 C C . GLY B 1 68 ? 25.349 -16.981 0.428 1.00 64.20 67 GLY B C 1
ATOM 3349 O O . GLY B 1 68 ? 24.743 -17.968 -0.005 1.00 26.79 67 GLY B O 1
ATOM 3353 N N . ASN B 1 69 ? 25.057 -16.430 1.600 1.00 29.74 68 ASN B N 1
ATOM 3354 C CA . ASN B 1 69 ? 24.196 -17.094 2.578 1.00 21.38 68 ASN B CA 1
ATOM 3355 C C . ASN B 1 69 ? 22.739 -16.676 2.472 1.00 14.97 68 ASN B C 1
ATOM 3356 O O . ASN B 1 69 ? 22.083 -16.494 3.512 1.00 14.89 68 ASN B O 1
ATOM 3367 N N . CYS B 1 70 ? 22.195 -16.594 1.260 1.00 13.80 69 CYS B N 1
ATOM 3368 C CA . CYS B 1 70 ? 20.792 -16.287 1.050 1.00 12.66 69 CYS B CA 1
ATOM 3369 C C . CYS B 1 70 ? 20.104 -17.496 0.438 1.00 13.82 69 CYS B C 1
ATOM 3370 O O . CYS B 1 70 ? 20.741 -18.394 -0.143 1.00 15.36 69 CYS B O 1
ATOM 3377 N N . TYR B 1 71 ? 18.785 -17.518 0.599 1.00 15.57 70 TYR B N 1
ATOM 3378 C CA . TYR B 1 71 ? 17.945 -18.630 0.201 1.00 16.63 70 TYR B CA 1
ATOM 3379 C C . TYR B 1 71 ? 16.635 -18.098 -0.343 1.00 16.71 70 TYR B C 1
ATOM 3380 O O . TYR B 1 71 ? 16.037 -17.195 0.241 1.00 14.39 70 TYR B O 1
ATOM 3398 N N . ARG B 1 72 ? 16.192 -18.703 -1.437 1.00 17.87 71 ARG B N 1
ATOM 3399 C CA . ARG B 1 72 ? 14.928 -18.377 -2.073 1.00 14.08 71 ARG B CA 1
ATOM 3400 C C . ARG B 1 72 ? 13.910 -19.441 -1.701 1.00 16.94 71 ARG B C 1
ATOM 3401 O O . ARG B 1 72 ? 14.234 -20.637 -1.720 1.00 17.30 71 ARG B O 1
ATOM 3422 N N . SER B 1 73 ? 12.713 -19.014 -1.321 1.00 16.46 72 SER B N 1
ATOM 3423 C CA . SER B 1 73 ? 11.712 -19.962 -0.892 1.00 18.15 72 SER B CA 1
ATOM 3424 C C . SER B 1 73 ? 11.323 -20.866 -2.052 1.00 18.72 72 SER B C 1
ATOM 3425 O O . SER B 1 73 ? 11.268 -20.447 -3.209 1.00 16.77 72 SER B O 1
ATOM 3433 N N . ARG B 1 74 ? 11.110 -22.136 -1.738 1.00 16.58 73 ARG B N 1
ATOM 3434 C CA . ARG B 1 74 ? 10.710 -23.080 -2.771 1.00 20.93 73 ARG B CA 1
ATOM 3435 C C . ARG B 1 74 ? 9.364 -22.698 -3.368 1.00 19.46 73 ARG B C 1
ATOM 3436 O O . ARG B 1 74 ? 9.149 -22.856 -4.580 1.00 20.65 73 ARG B O 1
ATOM 3457 N N . PHE B 1 75 ? 8.470 -22.159 -2.547 1.00 20.94 74 PHE B N 1
ATOM 3458 C CA . PHE B 1 75 ? 7.130 -21.801 -2.966 1.00 29.01 74 PHE B CA 1
ATOM 3459 C C . PHE B 1 75 ? 6.862 -20.328 -2.717 1.00 19.66 74 PHE B C 1
ATOM 3460 O O . PHE B 1 75 ? 7.522 -19.682 -1.893 1.00 19.33 74 PHE B O 1
ATOM 3477 N N . ARG B 1 76 ? 5.849 -19.822 -3.408 1.00 21.46 75 ARG B N 1
ATOM 3478 C CA . ARG B 1 76 ? 5.367 -18.485 -3.138 1.00 26.45 75 ARG B CA 1
ATOM 3479 C C . ARG B 1 76 ? 4.739 -18.436 -1.753 1.00 18.63 75 ARG B C 1
ATOM 3480 O O . ARG B 1 76 ? 4.152 -19.407 -1.265 1.00 22.39 75 ARG B O 1
ATOM 3501 N N . MET B 1 77 ? 4.897 -17.289 -1.112 1.00 15.34 76 MET B N 1
ATOM 3502 C CA . MET B 1 77 ? 4.420 -17.081 0.241 1.00 16.51 76 MET B CA 1
ATOM 3503 C C . MET B 1 77 ? 3.534 -15.852 0.281 1.00 18.37 76 MET B C 1
ATOM 3504 O O . MET B 1 77 ? 3.680 -14.943 -0.529 1.00 17.25 76 MET B O 1
ATOM 3518 N N . HIS B 1 78 ? 2.612 -15.842 1.234 1.00 15.83 77 HIS B N 1
ATOM 3519 C CA . HIS B 1 78 ? 1.789 -14.661 1.475 1.00 15.78 77 HIS B CA 1
ATOM 3520 C C . HIS B 1 78 ? 2.692 -13.566 2.020 1.00 16.53 77 HIS B C 1
ATOM 3521 O O . HIS B 1 78 ? 3.279 -13.727 3.092 1.00 22.01 77 HIS B O 1
ATOM 3535 N N . ILE B 1 79 ? 2.774 -12.426 1.324 1.00 14.27 78 ILE B N 1
ATOM 3536 C CA . ILE B 1 79 ? 3.551 -11.302 1.835 1.00 18.14 78 ILE B CA 1
ATOM 3537 C C . ILE B 1 79 ? 2.662 -10.074 1.782 1.00 15.16 78 ILE B C 1
ATOM 3538 O O . ILE B 1 79 ? 1.638 -10.048 1.092 1.00 18.98 78 ILE B O 1
ATOM 3554 N N . THR B 1 80 ? 3.071 -9.052 2.524 1.00 14.41 79 THR B N 1
ATOM 3555 C CA . THR B 1 80 ? 2.420 -7.754 2.487 1.00 14.70 79 THR B CA 1
ATOM 3556 C C . THR B 1 80 ? 3.525 -6.725 2.442 1.00 15.61 79 THR B C 1
ATOM 3557 O O . THR B 1 80 ? 4.386 -6.694 3.324 1.00 14.16 79 THR B O 1
ATOM 3568 N N . ASP B 1 81 ? 3.505 -5.876 1.405 1.00 16.48 80 ASP B N 1
ATOM 3569 C CA . ASP B 1 81 ? 4.400 -4.731 1.318 1.00 14.16 80 ASP B CA 1
ATOM 3570 C C . ASP B 1 81 ? 3.750 -3.518 1.956 1.00 14.48 80 ASP B C 1
ATOM 3571 O O . ASP B 1 81 ? 2.619 -3.145 1.606 1.00 16.36 80 ASP B O 1
ATOM 3580 N N . CYS B 1 82 ? 4.454 -2.915 2.906 1.00 16.67 81 CYS B N 1
ATOM 3581 C CA . CYS B 1 82 ? 4.039 -1.660 3.530 1.00 19.75 81 CYS B CA 1
ATOM 3582 C C . CYS B 1 82 ? 4.919 -0.536 3.022 1.00 19.45 81 CYS B C 1
ATOM 3583 O O . CYS B 1 82 ? 6.150 -0.636 3.084 1.00 18.94 81 CYS B O 1
ATOM 3590 N N . ARG B 1 83 ? 4.302 0.541 2.532 1.00 14.70 82 ARG B N 1
ATOM 3591 C CA . ARG B 1 83 ? 5.077 1.669 2.045 1.00 14.61 82 ARG B CA 1
ATOM 3592 C C . ARG B 1 83 ? 4.556 2.937 2.692 1.00 14.89 82 ARG B C 1
ATOM 3593 O O . ARG B 1 83 ? 3.353 3.206 2.661 1.00 17.67 82 ARG B O 1
ATOM 3614 N N . LEU B 1 84 ? 5.481 3.702 3.255 1.00 18.61 83 LEU B N 1
ATOM 3615 C CA . LEU B 1 84 ? 5.168 4.977 3.877 1.00 14.94 83 LEU B CA 1
ATOM 3616 C C . LEU B 1 84 ? 4.519 5.944 2.906 1.00 19.27 83 LEU B C 1
ATOM 3617 O O . LEU B 1 84 ? 4.960 6.105 1.777 1.00 15.70 83 LEU B O 1
ATOM 3633 N N . THR B 1 85 ? 3.479 6.630 3.374 1.00 20.31 84 THR B N 1
ATOM 3634 C CA . THR B 1 85 ? 2.830 7.647 2.565 1.00 20.04 84 THR B CA 1
ATOM 3635 C C . THR B 1 85 ? 3.703 8.893 2.474 1.00 19.95 84 THR B C 1
ATOM 3636 O O . THR B 1 85 ? 4.502 9.186 3.366 1.00 21.91 84 THR B O 1
ATOM 3647 N N . ASN B 1 86 ? 3.523 9.658 1.388 1.00 21.12 85 ASN B N 1
ATOM 3648 C CA . ASN B 1 86 ? 4.374 10.815 1.133 1.00 26.29 85 ASN B CA 1
ATOM 3649 C C . ASN B 1 86 ? 4.161 11.950 2.136 1.00 26.78 85 ASN B C 1
ATOM 3650 O O . ASN B 1 86 ? 5.098 12.705 2.396 1.00 37.09 85 ASN B O 1
ATOM 3661 N N . GLY B 1 87 ? 2.983 12.051 2.757 1.00 22.14 86 GLY B N 1
ATOM 3662 C CA . GLY B 1 87 ? 2.793 13.029 3.814 1.00 29.09 86 GLY B CA 1
ATOM 3663 C C . GLY B 1 87 ? 3.272 12.639 5.207 1.00 23.49 86 GLY B C 1
ATOM 3664 O O . GLY B 1 87 ? 3.230 13.461 6.117 1.00 22.77 86 GLY B O 1
ATOM 3668 N N . SER B 1 88 ? 3.754 11.424 5.423 1.00 23.77 87 SER B N 1
ATOM 3669 C CA . SER B 1 88 ? 4.089 11.028 6.783 1.00 19.15 87 SER B CA 1
ATOM 3670 C C . SER B 1 88 ? 5.345 11.731 7.279 1.00 24.02 87 SER B C 1
ATOM 3671 O O . SER B 1 88 ? 6.319 11.888 6.543 1.00 24.89 87 SER B O 1
ATOM 3679 N N . ARG B 1 89 ? 5.344 12.076 8.567 1.00 20.86 88 ARG B N 1
ATOM 3680 C CA . ARG B 1 89 ? 6.508 12.628 9.260 1.00 20.66 88 ARG B CA 1
ATOM 3681 C C . ARG B 1 89 ? 6.565 12.039 10.660 1.00 25.23 88 ARG B C 1
ATOM 3682 O O . ARG B 1 89 ? 5.569 12.106 11.387 1.00 18.54 88 ARG B O 1
ATOM 3703 N N . TYR B 1 90 ? 7.717 11.457 11.033 1.00 21.58 89 TYR B N 1
ATOM 3704 C CA . TYR B 1 90 ? 7.881 10.875 12.358 1.00 37.51 89 TYR B CA 1
ATOM 3705 C C . TYR B 1 90 ? 7.419 11.878 13.409 1.00 26.25 89 TYR B C 1
ATOM 3706 O O . TYR B 1 90 ? 7.689 13.077 13.273 1.00 30.57 89 TYR B O 1
ATOM 3724 N N . PRO B 1 91 ? 6.741 11.435 14.471 1.00 22.49 90 PRO B N 1
ATOM 3725 C CA . PRO B 1 91 ? 6.434 10.065 14.869 1.00 21.97 90 PRO B CA 1
ATOM 3726 C C . PRO B 1 91 ? 5.167 9.480 14.258 1.00 22.38 90 PRO B C 1
ATOM 3727 O O . PRO B 1 91 ? 4.810 8.365 14.610 1.00 18.59 90 PRO B O 1
ATOM 3738 N N . ASN B 1 92 ? 4.504 10.187 13.337 1.00 16.45 91 ASN B N 1
ATOM 3739 C CA . ASN B 1 92 ? 3.207 9.726 12.818 1.00 16.22 91 ASN B CA 1
ATOM 37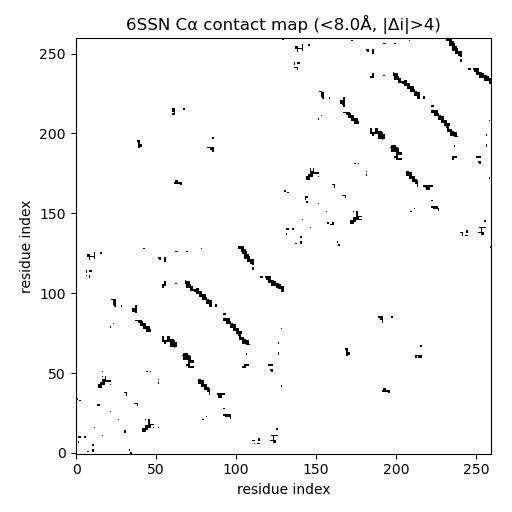40 C C . ASN B 1 92 ? 3.403 9.100 11.442 1.00 19.26 91 ASN B C 1
ATOM 3741 O O . ASN B 1 92 ? 3.364 9.775 10.402 1.00 20.92 91 ASN B O 1
ATOM 3752 N N . CYS B 1 93 ? 3.580 7.779 11.442 1.00 16.15 92 CYS B N 1
ATOM 3753 C CA . CYS B 1 93 ? 3.955 7.047 10.245 1.00 17.08 92 CYS B CA 1
ATOM 3754 C C . CYS B 1 93 ? 2.725 6.314 9.732 1.00 18.33 92 CYS B C 1
ATOM 3755 O O . CYS B 1 93 ? 2.197 5.429 10.414 1.00 27.71 92 CYS B O 1
ATOM 3762 N N . ARG B 1 94 ? 2.319 6.627 8.514 1.00 16.55 93 ARG B N 1
ATOM 3763 C CA . ARG B 1 94 ? 1.158 6.020 7.867 1.00 16.04 93 ARG B CA 1
ATOM 3764 C C . ARG B 1 94 ? 1.631 5.246 6.653 1.00 16.19 93 ARG B C 1
ATOM 3765 O O . ARG B 1 94 ? 2.547 5.689 5.952 1.00 17.65 93 ARG B O 1
ATOM 3786 N N . TYR B 1 95 ? 1.011 4.090 6.414 1.00 16.58 94 TYR B N 1
ATOM 3787 C CA . TYR B 1 95 ? 1.447 3.180 5.371 1.00 14.71 94 TYR B CA 1
ATOM 3788 C C . TYR B 1 95 ? 0.303 2.754 4.479 1.00 14.81 94 TYR B C 1
ATOM 3789 O O . TYR B 1 95 ? -0.852 2.711 4.894 1.00 18.86 94 TYR B O 1
ATOM 3807 N N . ARG B 1 96 ? 0.643 2.488 3.219 1.00 14.64 95 ARG B N 1
ATOM 3808 C CA . ARG B 1 96 ? -0.228 1.798 2.282 1.00 15.18 95 ARG B CA 1
ATOM 3809 C C . ARG B 1 96 ? 0.115 0.313 2.324 1.00 17.43 95 ARG B C 1
ATOM 3810 O O . ARG B 1 96 ? 1.282 -0.043 2.430 1.00 17.18 95 ARG B O 1
ATOM 3831 N N . THR B 1 97 ? -0.906 -0.536 2.185 1.00 16.94 96 THR B N 1
ATOM 3832 C CA . THR B 1 97 ? -0.760 -1.980 2.339 1.00 15.74 96 THR B CA 1
ATOM 3833 C C . THR B 1 97 ? -1.004 -2.660 1.006 1.00 14.69 96 THR B C 1
ATOM 3834 O O . THR B 1 97 ? -2.083 -2.501 0.419 1.00 20.05 96 THR B O 1
ATOM 3845 N N . ARG B 1 98 ? -0.003 -3.408 0.515 1.00 14.45 97 ARG B N 1
ATOM 3846 C CA . ARG B 1 98 ? -0.126 -4.208 -0.699 1.00 19.18 97 ARG B CA 1
ATOM 3847 C C . ARG B 1 98 ? 0.166 -5.686 -0.463 1.00 15.53 97 ARG B C 1
ATOM 3848 O O . ARG B 1 98 ? 1.333 -6.132 -0.530 1.00 17.50 97 ARG B O 1
ATOM 3869 N N . PRO B 1 99 ? -0.847 -6.506 -0.230 1.00 18.32 98 PRO B N 1
ATOM 3870 C CA . PRO B 1 99 ? -0.603 -7.953 -0.124 1.00 16.87 98 PRO B CA 1
ATOM 3871 C C . PRO B 1 99 ? -0.206 -8.523 -1.481 1.00 19.95 98 PRO B C 1
ATOM 3872 O O . PRO B 1 99 ? -0.481 -7.948 -2.543 1.00 21.64 98 PRO B O 1
ATOM 3883 N N . GLY B 1 100 ? 0.468 -9.672 -1.434 1.00 18.54 99 GLY B N 1
ATOM 3884 C CA . GLY B 1 100 ? 0.861 -10.397 -2.622 1.00 19.27 99 GLY B CA 1
ATOM 3885 C C . GLY B 1 100 ? 1.241 -11.820 -2.253 1.00 19.51 99 GLY B C 1
ATOM 3886 O O . GLY B 1 100 ? 1.224 -12.214 -1.086 1.00 15.24 99 GLY B O 1
ATOM 3890 N N . ARG B 1 101 ? 1.566 -12.607 -3.288 1.00 19.29 100 ARG B N 1
ATOM 3891 C CA . ARG B 1 101 ? 1.996 -14.001 -3.140 1.00 16.75 100 ARG B CA 1
ATOM 3892 C C . ARG B 1 101 ? 3.234 -14.149 -4.017 1.00 24.48 100 ARG B C 1
ATOM 3893 O O . ARG B 1 101 ? 3.119 -14.221 -5.241 1.00 27.23 100 ARG B O 1
ATOM 3914 N N . ARG B 1 102 ? 4.423 -14.167 -3.405 1.00 17.18 101 ARG B N 1
ATOM 3915 C CA . ARG B 1 102 ? 5.672 -14.221 -4.153 1.00 23.11 101 ARG B CA 1
ATOM 3916 C C . ARG B 1 102 ? 6.705 -15.016 -3.374 1.00 13.65 101 ARG B C 1
ATOM 3917 O O . ARG B 1 102 ? 6.538 -15.285 -2.187 1.00 17.10 101 ARG B O 1
ATOM 3938 N N . HIS B 1 103 ? 7.744 -15.467 -4.091 1.00 15.88 102 HIS B N 1
ATOM 3939 C CA . HIS B 1 103 ? 8.909 -16.031 -3.426 1.00 17.25 102 HIS B CA 1
ATOM 3940 C C . HIS B 1 103 ? 9.582 -14.972 -2.565 1.00 18.72 102 HIS B C 1
ATOM 3941 O O . HIS B 1 103 ? 9.561 -13.783 -2.881 1.00 22.86 102 HIS B O 1
ATOM 3955 N N . ILE B 1 104 ? 10.210 -15.407 -1.483 1.00 17.50 103 ILE B N 1
ATOM 3956 C CA . ILE B 1 104 ? 11.033 -14.509 -0.689 1.00 15.25 103 ILE B CA 1
ATOM 3957 C C . ILE B 1 104 ? 12.473 -15.010 -0.724 1.00 17.10 103 ILE B C 1
ATOM 3958 O O . ILE B 1 104 ? 12.741 -16.190 -0.948 1.00 15.80 103 ILE B O 1
ATOM 3974 N N . ILE B 1 105 ? 13.401 -14.097 -0.469 1.00 13.99 104 ILE B N 1
ATOM 3975 C CA . ILE B 1 105 ? 14.812 -14.421 -0.364 1.00 11.06 104 ILE B CA 1
ATOM 3976 C C . ILE B 1 105 ? 15.264 -13.853 0.972 1.00 17.39 104 ILE B C 1
ATOM 3977 O O . ILE B 1 105 ? 15.091 -12.655 1.228 1.00 14.76 104 ILE B O 1
ATOM 3993 N N . VAL B 1 106 ? 15.838 -14.702 1.804 1.00 11.01 105 VAL B N 1
ATOM 3994 C CA . VAL B 1 106 ? 16.328 -14.290 3.110 1.00 15.71 105 VAL B CA 1
ATOM 3995 C C . VAL B 1 106 ? 17.761 -14.767 3.320 1.00 15.91 105 VAL B C 1
ATOM 3996 O O . VAL B 1 106 ? 18.192 -15.790 2.784 1.00 19.03 105 VAL B O 1
ATOM 4009 N N . ALA B 1 107 ? 18.523 -13.989 4.080 1.00 13.01 106 ALA B N 1
ATOM 4010 C CA . ALA B 1 107 ? 19.857 -14.382 4.508 1.00 14.78 106 ALA B CA 1
ATOM 4011 C C . ALA B 1 107 ? 19.726 -15.166 5.799 1.00 13.11 106 ALA B C 1
ATOM 4012 O O . ALA B 1 107 ? 18.917 -14.818 6.678 1.00 13.07 106 ALA B O 1
ATOM 4019 N N . CYS B 1 108 ? 20.496 -16.243 5.918 1.00 13.42 107 CYS B N 1
ATOM 4020 C CA . CYS B 1 108 ? 20.455 -17.077 7.114 1.00 14.96 107 CYS B CA 1
ATOM 4021 C C . CYS B 1 108 ? 21.854 -17.249 7.656 1.00 12.32 107 CYS B C 1
ATOM 4022 O O . CYS B 1 108 ? 22.840 -17.233 6.901 1.00 14.81 107 CYS B O 1
ATOM 4029 N N . GLU B 1 109 ? 21.940 -17.476 8.979 1.00 12.23 108 GLU B N 1
ATOM 4030 C CA . GLU B 1 109 ? 23.246 -17.739 9.566 1.00 16.02 108 GLU B CA 1
ATOM 4031 C C . GLU B 1 109 ? 23.041 -18.502 10.868 1.00 16.89 108 GLU B C 1
ATOM 4032 O O . GLU B 1 109 ? 21.914 -18.643 11.377 1.00 13.04 108 GLU B O 1
ATOM 4044 N N . ASN B 1 110 ? 24.158 -18.970 11.419 1.00 15.02 109 ASN B N 1
ATOM 4045 C CA . ASN B 1 110 ? 24.120 -19.624 12.718 1.00 15.68 109 ASN B CA 1
ATOM 4046 C C . ASN B 1 110 ? 23.519 -18.686 13.763 1.00 15.79 109 ASN B C 1
ATOM 4047 O O . ASN B 1 110 ? 23.768 -17.478 13.747 1.00 15.44 109 ASN B O 1
ATOM 4058 N N . ARG B 1 111 ? 22.772 -19.266 14.694 1.00 16.20 110 ARG B N 1
ATOM 4059 C CA . ARG B 1 111 ? 22.121 -18.504 15.747 1.00 18.88 110 ARG B CA 1
ATOM 4060 C C . ARG B 1 111 ? 23.124 -17.778 16.643 1.00 12.89 110 ARG B C 1
ATOM 4061 O O . ARG B 1 111 ? 24.263 -18.190 16.823 1.00 17.59 110 ARG B O 1
ATOM 4082 N N . ASP B 1 112 ? 22.647 -16.702 17.241 1.00 13.01 111 ASP B N 1
ATOM 4083 C CA . ASP B 1 112 ? 23.374 -15.974 18.272 1.00 25.80 111 ASP B CA 1
ATOM 4084 C C . ASP B 1 112 ? 23.246 -16.724 19.587 1.00 15.78 111 ASP B C 1
ATOM 4085 O O . ASP B 1 112 ? 22.310 -17.479 19.762 1.00 12.46 111 ASP B O 1
ATOM 4094 N N . PRO B 1 113 ? 24.159 -16.515 20.535 1.00 13.60 112 PRO B N 1
ATOM 4095 C CA . PRO B 1 113 ? 23.969 -17.162 21.853 1.00 13.23 112 PRO B CA 1
ATOM 4096 C C . PRO B 1 113 ? 22.645 -16.800 22.503 1.00 18.23 112 PRO B C 1
ATOM 4097 O O . PRO B 1 113 ? 22.072 -17.631 23.217 1.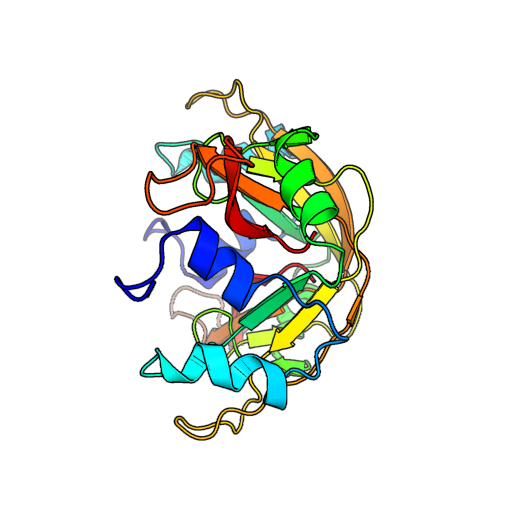00 17.59 112 PRO B O 1
ATOM 4108 N N . ARG B 1 114 ? 22.108 -15.608 22.234 1.00 12.96 113 ARG B N 1
ATOM 4109 C CA . ARG B 1 114 ? 20.854 -15.214 22.854 1.00 13.22 113 ARG B CA 1
ATOM 4110 C C . ARG B 1 114 ? 19.638 -15.785 22.156 1.00 16.15 113 ARG B C 1
ATOM 4111 O O . ARG B 1 114 ? 18.531 -15.658 22.687 1.00 20.01 113 ARG B O 1
ATOM 4132 N N . ASP B 1 115 ? 19.806 -16.351 20.966 1.00 12.99 114 ASP B N 1
ATOM 4133 C CA . ASP B 1 115 ? 18.712 -16.999 20.260 1.00 13.34 114 ASP B CA 1
ATOM 4134 C C . ASP B 1 115 ? 18.507 -18.429 20.770 1.00 14.47 114 ASP B C 1
ATOM 4135 O O . ASP B 1 115 ? 19.451 -19.085 21.213 1.00 16.85 114 ASP B O 1
ATOM 4144 N N . SER B 1 116 ? 17.288 -18.931 20.615 1.00 12.32 115 SER B N 1
ATOM 4145 C CA . SER B 1 116 ? 16.953 -20.266 21.110 1.00 16.46 115 SER B CA 1
ATOM 4146 C C . SER B 1 116 ? 17.883 -21.302 20.513 1.00 16.44 115 SER B C 1
ATOM 4147 O O . SER B 1 116 ? 18.036 -21.367 19.290 1.00 17.65 115 SER B O 1
ATOM 4155 N N . PRO B 1 117 ? 18.440 -22.193 21.331 1.00 13.01 116 PRO B N 1
ATOM 4156 C CA . PRO B 1 117 ? 19.247 -23.284 20.789 1.00 19.06 116 PRO B CA 1
ATOM 4157 C C . PRO B 1 117 ? 18.440 -24.286 19.983 1.00 16.41 116 PRO B C 1
ATOM 4158 O O . PRO B 1 117 ? 19.042 -25.147 19.329 1.00 17.16 116 PRO B O 1
ATOM 4169 N N . ARG B 1 118 ? 17.110 -24.174 19.969 1.00 14.15 117 ARG B N 1
ATOM 4170 C CA . ARG B 1 118 ? 16.296 -25.101 19.198 1.00 16.10 117 ARG B CA 1
ATOM 4171 C C . ARG B 1 118 ? 16.344 -24.858 17.690 1.00 16.14 117 ARG B C 1
ATOM 4172 O O . ARG B 1 118 ? 15.833 -25.695 16.934 1.00 19.95 117 ARG B O 1
ATOM 4193 N N . TYR B 1 119 ? 16.870 -23.719 17.244 1.00 14.80 118 TYR B N 1
ATOM 4194 C CA . TYR B 1 119 ? 16.899 -23.331 15.830 1.00 14.55 118 TYR B CA 1
ATOM 4195 C C . TYR B 1 119 ? 18.319 -22.865 15.552 1.00 13.94 118 TYR B C 1
ATOM 4196 O O . TYR B 1 119 ? 18.641 -21.686 15.760 1.00 16.00 118 TYR B O 1
ATOM 4214 N N . PRO B 1 120 ? 19.216 -23.772 15.156 1.00 14.63 119 PRO B N 1
ATOM 4215 C CA . PRO B 1 120 ? 20.638 -23.403 15.081 1.00 14.20 119 PRO B CA 1
ATOM 4216 C C . PRO B 1 120 ? 20.972 -22.466 13.915 1.00 12.85 119 PRO B C 1
ATOM 4217 O O . PRO B 1 120 ? 21.981 -21.758 13.974 1.00 15.32 119 PRO B O 1
ATOM 4228 N N . TYR B 1 121 ? 20.181 -22.475 12.854 1.00 11.69 120 TYR B N 1
ATOM 4229 C CA . TYR B 1 121 ? 20.474 -21.753 11.622 1.00 11.80 120 TYR B CA 1
ATOM 4230 C C . TYR B 1 121 ? 19.187 -21.047 11.216 1.00 16.57 120 TYR B C 1
ATOM 4231 O O . TYR B 1 121 ? 18.183 -21.705 10.927 1.00 14.95 120 TYR B O 1
ATOM 4249 N N . VAL B 1 122 ? 19.214 -19.716 11.200 1.00 13.71 121 VAL B N 1
ATOM 4250 C CA . VAL B 1 122 ? 17.960 -18.953 11.216 1.00 18.57 121 VAL B CA 1
ATOM 4251 C C . VAL B 1 122 ? 18.041 -17.755 10.284 1.00 13.83 121 VAL B C 1
ATOM 4252 O O . VAL B 1 122 ? 19.132 -17.291 9.921 1.00 14.13 121 VAL B O 1
ATOM 4265 N N . PRO B 1 123 ? 16.881 -17.212 9.905 1.00 14.10 122 PRO B N 1
ATOM 4266 C CA . PRO B 1 123 ? 16.880 -16.039 9.014 1.00 14.19 122 PRO B CA 1
ATOM 4267 C C . PRO B 1 123 ? 17.227 -14.784 9.789 1.00 15.54 122 PRO B C 1
ATOM 4268 O O . PRO B 1 123 ? 16.759 -14.589 10.921 1.00 13.81 122 PRO B O 1
ATOM 4279 N N . VAL B 1 124 ? 18.021 -13.920 9.147 1.00 13.03 123 VAL B N 1
ATOM 4280 C CA . VAL B 1 124 ? 18.578 -12.754 9.824 1.00 13.64 123 VAL B CA 1
ATOM 4281 C C . VAL B 1 124 ? 18.448 -11.480 8.981 1.00 14.25 123 VAL B C 1
ATOM 4282 O O . VAL B 1 124 ? 18.714 -10.369 9.456 1.00 15.64 123 VAL B O 1
ATOM 4295 N N . HIS B 1 125 ? 18.072 -11.616 7.723 1.00 14.54 124 HIS B N 1
ATOM 4296 C CA . HIS B 1 125 ? 17.880 -10.432 6.873 1.00 14.45 124 HIS B CA 1
ATOM 4297 C C . HIS B 1 125 ? 16.839 -10.758 5.823 1.00 14.46 124 HIS B C 1
ATOM 4298 O O . HIS B 1 125 ? 16.829 -11.874 5.296 1.00 16.63 124 HIS B O 1
ATOM 4312 N N . PHE B 1 126 ? 15.940 -9.805 5.544 1.00 15.75 125 PHE B N 1
ATOM 4313 C CA . PHE B 1 126 ? 15.000 -9.953 4.434 1.00 14.53 125 PHE B CA 1
ATOM 4314 C C . PHE B 1 126 ? 15.659 -9.327 3.217 1.00 15.48 125 PHE B C 1
ATOM 4315 O O . PHE B 1 126 ? 15.843 -8.104 3.161 1.00 16.84 125 PHE B O 1
ATOM 4332 N N . ASP B 1 127 ? 16.029 -10.157 2.239 1.00 14.53 126 ASP B N 1
ATOM 4333 C CA . ASP B 1 127 ? 16.757 -9.648 1.086 1.00 15.04 126 ASP B CA 1
ATOM 4334 C C . ASP B 1 127 ? 15.864 -9.195 -0.064 1.00 17.50 126 ASP B C 1
ATOM 4335 O O . ASP B 1 127 ? 16.162 -8.194 -0.723 1.00 21.67 126 ASP B O 1
ATOM 4344 N N . ALA B 1 128 ? 14.764 -9.894 -0.316 1.00 17.46 127 ALA B N 1
ATOM 4345 C CA . ALA B 1 128 ? 13.986 -9.621 -1.515 1.00 28.66 127 ALA B CA 1
ATOM 4346 C C . ALA B 1 128 ? 12.659 -10.358 -1.439 1.00 18.97 127 ALA B C 1
ATOM 4347 O O . ALA B 1 128 ? 12.561 -11.458 -0.875 1.00 17.03 127 ALA B O 1
ATOM 4354 N N . SER B 1 129 ? 11.630 -9.711 -1.983 1.00 25.10 128 SER B N 1
ATOM 4355 C CA . SER B 1 129 ? 10.268 -10.225 -1.978 1.00 37.62 128 SER B CA 1
ATOM 4356 C C . SER B 1 129 ? 9.841 -10.775 -3.332 1.00 32.62 128 SER B C 1
ATOM 4357 O O . SER B 1 129 ? 8.641 -10.981 -3.551 1.00 50.10 128 SER B O 1
ATOM 4365 N N . VAL B 1 130 ? 10.781 -11.005 -4.242 1.00 40.44 129 VAL B N 1
ATOM 4366 C CA . VAL B 1 130 ? 10.493 -11.729 -5.476 1.00 32.38 129 VAL B CA 1
ATOM 4367 C C . VAL B 1 130 ? 11.621 -12.705 -5.787 1.00 47.07 129 VAL B C 1
ATOM 4368 O O . VAL B 1 130 ? 11.397 -13.745 -6.403 1.00 74.61 129 VAL B O 1
#

Solvent-accessible surface area: 14720 Å² total; per-residue (Å²): 184,97,11,120,116,36,12,101,15,67,20,5,35,63,18,15,31,13,160,106,103,17,172,0,42,103,30,1,137,56,0,14,118,100,50,185,133,8,34,17,32,4,11,6,0,58,34,80,81,80,53,0,16,58,0,1,128,44,90,102,12,4,2,127,108,24,97,29,44,0,22,13,3,151,138,118,17,86,4,7,10,0,14,20,19,83,52,14,206,106,98,102,18,112,15,163,60,62,102,27,96,49,52,0,1,0,8,1,56,115,70,59,116,202,15,55,102,199,92,90,57,8,5,12,83,26,24,22,17,30,206,98,14,127,119,36,10,99,16,61,20,3,34,60,16,15,32,16,147,101,102,19,104,0,26,111,30,1,143,55,0,9,108,97,60,203,122,9,37,15,31,4,12,5,0,51,31,74,81,82,58,0,20,59,0,2,128,46,94,98,14,6,1,123,90,38,96,32,40,0,20,49,0,159,143,117,18,103,2,7,21,0,23,18,20,66,51,12,182,86,100,95,15,113,7,165,44,96,104,23,158,44,24,0,0,0,8,0,58,115,75,57,120,197,16,52,101,201,101,89,59,8,5,12,81,23,20,22,15,33

Foldseek 3Di:
DDDPVDDLQRVCCLQAEDQDDDDQQVSQLVVCVVPPWRDFKGKHFHDPQVLQFCQQVAAFDAFPVRHGQKGKRPFWTKMWMWGWDPPDGPPRTDTDIDIDTGIWMFGKAADDPVDDPVRGIGTRGGGDND/DDDPVAALQRLCCLQAEDCDDDDVQVSCLVVCVPPQWRDFKGKHFHDPQVQQFCQQVAAFDAFPVGDRQKGKRPFWTWMKMWGWDPPDTPPRTDTDIDIDTAIWMFGKAADDPVDDPVRGIGTRGGGDND

Sequence (260 aa):
MRPPQFTRAQWFAIQHISLNPPRCTIAMRAINNYRWRCKPVNTFVHEPLVDVQNVCFQEKVTCKNGQGNCYRSRFRMHITDCRLTNGSRYPNCRYRTRRPGRRRHIIVACENRDPRDSPRYPYVPVHFDASVMRPPQFTRAQWFAIQHISLNPPRRCTIAMRAINNYRWWRCKPVNTFVHEPLVDVQNVCFQEKVTCKNGQGNCYRSRFRMHITDCRLTNGSRYPNCRYRTRPGRRHIIVACENRDPRDSPRYPYVPVHFDASV

B-factor: mean 25.24, std 15.19, range [8.96, 118.05]

Radius of gyration: 18.93 Å; Cα contacts (8 Å, |Δi|>4): 576; chains: 2; bounding box: 39×44×50 Å

Secondary structure (DSSP, 8-state):
---TTS-HHHHHHHHHB-SSPP-HHHHTHHHHTT-SS--SEEEEE-S-HHHHHHGGGSEEE--TTS-S-EEE-SS-EEEEEEEE-TT-BTTB--EEEEEEEE--EEEEEEPPTTS-TT-SEEEEEEEE--/---TTS-HHHHHHHHHB-SSPP-HHHHTHHHHTT-SS--SEEEEE-S-HHHHHGGGGSEEE--TTS-S-EEE-SS-EEEEEEEE-TT-BTTB--EEEEEEEE--EEEEEEPPTTS-TT-SEEEEEEEE--